Protein AF-A0A7S3B631-F1 (afdb_monomer_lite)

InterPro domains:
  IPR045865 ACT-like domain [SSF55021] (139-202)

Structure (mmCIF, N/CA/C/O backbone):
data_AF-A0A7S3B631-F1
#
_entry.id   AF-A0A7S3B631-F1
#
loop_
_atom_site.group_PDB
_atom_site.id
_atom_site.type_symbol
_atom_site.label_atom_id
_atom_site.label_alt_id
_atom_site.label_comp_id
_atom_site.label_asym_id
_atom_site.label_entity_id
_atom_site.label_seq_id
_atom_site.pdbx_PDB_ins_code
_atom_site.Cartn_x
_atom_site.Cartn_y
_atom_site.Cartn_z
_atom_site.occupancy
_atom_site.B_iso_or_equiv
_atom_site.auth_seq_id
_atom_site.auth_comp_id
_atom_site.auth_asym_id
_atom_site.auth_atom_id
_atom_site.pdbx_PDB_model_num
ATOM 1 N N . TYR A 1 1 ? -7.126 -5.419 3.123 1.00 55.31 1 TYR A N 1
ATOM 2 C CA . TYR A 1 1 ? -6.217 -6.387 3.763 1.00 55.31 1 TYR A CA 1
ATOM 3 C C . TYR A 1 1 ? -6.296 -7.737 3.053 1.00 55.31 1 TYR A C 1
ATOM 5 O O . TYR A 1 1 ? -5.268 -8.219 2.612 1.00 55.31 1 TYR A O 1
ATOM 13 N N . ASP A 1 2 ? -7.498 -8.286 2.832 1.00 62.22 2 ASP A N 1
ATOM 14 C CA . ASP A 1 2 ? -7.675 -9.653 2.295 1.00 62.22 2 ASP A CA 1
ATOM 15 C C . ASP A 1 2 ? -7.842 -9.766 0.767 1.00 62.22 2 ASP A C 1
ATOM 17 O O . ASP A 1 2 ? -8.101 -10.845 0.233 1.00 62.22 2 ASP A O 1
ATOM 21 N N . SER A 1 3 ? -7.748 -8.661 0.027 1.00 68.56 3 SER A N 1
ATOM 22 C CA . SER A 1 3 ? -7.896 -8.656 -1.434 1.00 68.56 3 SER A CA 1
ATOM 23 C C . SER A 1 3 ? -7.140 -7.494 -2.063 1.00 68.56 3 SER A C 1
ATOM 25 O O . SER A 1 3 ? -7.097 -6.398 -1.499 1.00 68.56 3 SER A O 1
ATOM 27 N N . GLU A 1 4 ? -6.588 -7.735 -3.250 1.00 75.38 4 GLU A N 1
ATOM 28 C CA . GLU A 1 4 ? -6.021 -6.707 -4.118 1.00 75.38 4 GLU A CA 1
ATOM 29 C C . GLU A 1 4 ? -7.047 -6.302 -5.177 1.00 75.38 4 GLU A C 1
ATOM 31 O O . GLU A 1 4 ? -7.692 -7.147 -5.802 1.00 75.38 4 GLU A O 1
ATOM 36 N N . PHE A 1 5 ? -7.203 -4.996 -5.382 1.00 77.50 5 PHE A N 1
ATOM 37 C CA . PHE A 1 5 ? -8.124 -4.455 -6.374 1.00 77.50 5 PHE A CA 1
ATOM 38 C C . PHE A 1 5 ? -7.336 -3.899 -7.555 1.00 77.50 5 PHE A C 1
ATOM 40 O O . PHE A 1 5 ? -6.579 -2.943 -7.408 1.00 77.50 5 PHE A O 1
ATOM 47 N N . VAL A 1 6 ? -7.561 -4.463 -8.741 1.00 81.31 6 VAL A N 1
ATOM 48 C CA . VAL A 1 6 ? -7.032 -3.922 -9.99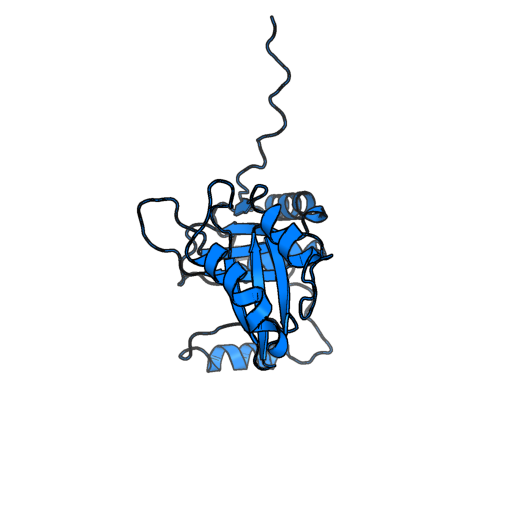7 1.00 81.31 6 VAL A CA 1
ATOM 49 C C . VAL A 1 6 ? -8.113 -3.067 -10.647 1.00 81.31 6 VAL A C 1
ATOM 51 O O . VAL A 1 6 ? -9.162 -3.568 -11.054 1.00 81.31 6 VAL A O 1
ATOM 54 N N . LEU A 1 7 ? -7.866 -1.761 -10.734 1.00 79.50 7 LEU A N 1
ATOM 55 C CA . LEU A 1 7 ? -8.776 -0.822 -11.381 1.00 79.50 7 LEU A CA 1
ATOM 56 C C . LEU A 1 7 ? -8.436 -0.704 -12.868 1.00 79.50 7 LEU A C 1
ATOM 58 O O . LEU A 1 7 ? -7.298 -0.435 -13.240 1.00 79.50 7 LEU A O 1
ATOM 62 N N . VAL A 1 8 ? -9.446 -0.866 -13.723 1.00 82.31 8 VAL A N 1
ATOM 63 C CA . VAL A 1 8 ? -9.325 -0.700 -15.178 1.00 82.31 8 VAL A CA 1
ATOM 64 C C . VAL A 1 8 ? -10.337 0.351 -15.639 1.00 82.31 8 VAL A C 1
ATOM 66 O O . VAL A 1 8 ? -11.486 0.327 -15.181 1.00 82.31 8 VAL A O 1
ATOM 69 N N . PRO A 1 9 ? -9.973 1.267 -16.560 1.00 81.25 9 PRO A N 1
ATOM 70 C CA . PRO A 1 9 ? -10.936 2.183 -17.152 1.00 81.25 9 PRO A CA 1
ATOM 71 C C . PRO A 1 9 ? -12.121 1.421 -17.742 1.00 81.25 9 PRO A C 1
ATOM 73 O O . PRO A 1 9 ? -11.941 0.484 -18.517 1.00 81.25 9 PRO A O 1
ATOM 76 N N . ARG A 1 10 ? -13.349 1.861 -17.441 1.00 81.88 10 ARG A N 1
ATOM 77 C CA . ARG A 1 10 ? -14.576 1.182 -17.896 1.00 81.88 10 ARG A CA 1
ATOM 78 C C . ARG A 1 10 ? -14.606 0.937 -19.410 1.00 81.88 10 ARG A C 1
ATOM 80 O O . ARG A 1 10 ? -15.103 -0.095 -19.845 1.00 81.88 10 ARG A O 1
ATOM 87 N N . ALA A 1 11 ? -14.057 1.862 -20.198 1.00 88.44 11 ALA A N 1
ATOM 88 C CA . ALA A 1 11 ? -13.968 1.742 -21.654 1.00 88.44 11 ALA A CA 1
ATOM 89 C C . ALA A 1 11 ? -13.105 0.555 -22.128 1.00 88.44 11 ALA A C 1
ATOM 91 O O . ALA A 1 11 ? -13.313 0.066 -23.230 1.00 88.44 11 ALA A O 1
ATOM 92 N N . ARG A 1 12 ? -12.173 0.079 -21.293 1.00 85.00 12 ARG A N 1
ATOM 93 C CA . ARG A 1 12 ? -11.245 -1.026 -21.580 1.00 85.00 12 ARG A CA 1
ATOM 94 C C . ARG A 1 12 ? -11.580 -2.310 -20.824 1.00 85.00 12 ARG A C 1
ATOM 96 O O . ARG A 1 12 ? -10.809 -3.262 -20.854 1.00 85.00 12 ARG A O 1
ATOM 103 N N . LEU A 1 13 ? -12.726 -2.352 -20.140 1.00 84.56 13 LEU A N 1
ATOM 104 C CA . LEU A 1 13 ? -13.099 -3.500 -19.317 1.00 84.56 13 LEU A CA 1
ATOM 105 C C . LEU A 1 13 ? -13.199 -4.791 -20.142 1.00 84.56 13 LEU A C 1
ATOM 107 O O . LEU A 1 13 ? -12.744 -5.825 -19.676 1.00 84.56 13 LEU A O 1
ATOM 111 N N . SER A 1 14 ? -13.741 -4.733 -21.365 1.00 83.19 14 SER A N 1
ATOM 112 C CA . SER A 1 14 ? -13.838 -5.917 -22.236 1.00 83.19 14 SER A CA 1
ATOM 113 C C . SER A 1 14 ? -12.458 -6.478 -22.580 1.00 83.19 14 SER A C 1
ATOM 115 O O . SER A 1 14 ? -12.210 -7.651 -22.337 1.00 83.19 14 SER A O 1
ATOM 117 N N . GLU A 1 15 ? -11.539 -5.623 -23.045 1.00 86.25 15 GLU A N 1
ATOM 118 C CA . GLU A 1 15 ? -10.156 -6.013 -23.364 1.00 86.25 15 GLU A CA 1
ATOM 119 C C . GLU A 1 15 ? -9.453 -6.647 -22.156 1.00 86.25 15 GLU A C 1
ATOM 121 O O . GLU A 1 15 ? -8.742 -7.641 -22.289 1.00 86.25 15 GLU A O 1
ATOM 126 N N . ALA A 1 16 ? -9.654 -6.081 -20.962 1.00 82.94 16 ALA A N 1
ATOM 127 C CA . ALA A 1 16 ? -9.075 -6.623 -19.740 1.00 82.94 16 ALA A CA 1
ATOM 128 C C . ALA A 1 16 ? -9.657 -8.001 -19.392 1.00 82.94 16 ALA A C 1
ATOM 130 O O . ALA A 1 16 ? -8.900 -8.913 -19.066 1.00 82.94 16 ALA A O 1
ATOM 131 N N . MET A 1 17 ? -10.979 -8.173 -19.488 1.00 81.31 17 MET A N 1
ATOM 132 C CA . MET A 1 17 ? -11.635 -9.453 -19.208 1.00 81.31 17 MET A CA 1
ATOM 133 C C . MET A 1 17 ? -11.210 -10.552 -20.182 1.00 81.31 17 MET A C 1
ATOM 135 O O . MET A 1 17 ? -11.017 -11.686 -19.744 1.00 81.31 17 MET A O 1
ATOM 139 N N . ASP A 1 18 ? -11.014 -10.226 -21.459 1.00 84.00 18 ASP A N 1
ATOM 140 C CA . ASP A 1 18 ? -10.508 -11.172 -22.459 1.00 84.00 18 ASP A CA 1
ATOM 141 C C . ASP A 1 18 ? -9.081 -11.626 -22.094 1.00 84.00 18 ASP A C 1
ATOM 143 O O . ASP A 1 18 ? -8.819 -12.822 -21.960 1.00 84.00 18 ASP A O 1
ATOM 147 N N . CYS A 1 19 ? -8.188 -10.679 -21.775 1.00 79.62 19 CYS A N 1
ATOM 148 C CA . CYS A 1 19 ? -6.824 -10.970 -21.314 1.00 79.62 19 CYS A CA 1
ATOM 149 C C . CYS A 1 19 ? -6.775 -11.839 -20.048 1.00 79.62 19 CYS A C 1
ATOM 151 O O . CYS A 1 19 ? -5.908 -12.708 -19.925 1.00 79.62 19 CYS A O 1
ATOM 153 N N . PHE A 1 20 ? -7.668 -11.593 -19.084 1.00 77.69 20 PHE A N 1
ATOM 154 C CA . PHE A 1 20 ? -7.757 -12.412 -17.876 1.00 77.69 20 PHE A CA 1
ATOM 155 C C . PHE A 1 20 ? -8.294 -13.808 -18.192 1.00 77.69 20 PHE A C 1
ATOM 157 O O . PHE A 1 20 ? -7.739 -14.789 -17.707 1.00 77.69 20 PHE A O 1
ATOM 164 N N . SER A 1 21 ? -9.321 -13.917 -19.035 1.00 69.94 21 SER A N 1
ATOM 165 C CA . SER A 1 21 ? -9.951 -15.194 -19.391 1.00 69.94 21 SER A CA 1
ATOM 166 C C . SER A 1 21 ? -8.982 -16.143 -20.100 1.00 69.94 21 SER A C 1
ATOM 168 O O . SER A 1 21 ? -8.961 -17.335 -19.795 1.00 69.94 21 SER A O 1
ATOM 170 N N . ASP A 1 22 ? -8.108 -15.610 -20.956 1.00 63.38 22 ASP A N 1
ATOM 171 C CA . ASP A 1 22 ? -7.069 -16.387 -21.644 1.00 63.38 22 ASP A CA 1
ATOM 172 C C . ASP A 1 22 ? -5.954 -16.885 -20.704 1.00 63.38 22 ASP A C 1
ATOM 174 O O . ASP A 1 22 ? -5.233 -17.832 -21.026 1.00 63.38 22 ASP A O 1
ATOM 178 N N . ARG A 1 23 ? -5.799 -16.259 -19.529 1.00 61.91 23 ARG A N 1
ATOM 179 C CA . ARG A 1 23 ? -4.715 -16.519 -18.564 1.00 61.91 23 ARG A CA 1
ATOM 180 C C . ARG A 1 23 ? -5.183 -17.163 -17.253 1.00 61.91 23 ARG A C 1
ATOM 182 O O . ARG A 1 23 ? -4.344 -17.484 -16.415 1.00 61.91 23 ARG A O 1
ATOM 189 N N . LEU A 1 24 ? -6.490 -17.377 -17.082 1.00 53.41 24 LEU A N 1
ATOM 190 C CA . LEU A 1 24 ? -7.125 -17.902 -15.867 1.00 53.41 24 LEU A CA 1
ATOM 191 C C . LEU A 1 24 ? -7.488 -19.410 -15.855 1.00 53.41 24 LEU A C 1
ATOM 193 O O . LEU A 1 24 ? -8.365 -19.790 -15.075 1.00 53.41 24 LEU A O 1
ATOM 197 N N . PRO A 1 25 ? -6.840 -20.349 -16.576 1.00 49.53 25 PRO A N 1
ATOM 198 C CA . PRO A 1 25 ? -6.749 -21.698 -16.035 1.00 49.53 25 PRO A CA 1
ATOM 199 C C . PRO A 1 25 ? -5.722 -21.677 -14.889 1.00 49.53 25 PRO A C 1
ATOM 201 O O . PRO A 1 25 ? -4.514 -21.685 -15.122 1.00 49.53 25 PRO A O 1
ATOM 204 N N . LEU A 1 26 ? -6.226 -21.670 -13.649 1.00 46.19 26 LEU A N 1
ATOM 205 C CA . LEU A 1 26 ? -5.496 -21.668 -12.363 1.00 46.19 26 LEU A CA 1
ATOM 206 C C . LEU A 1 26 ? -4.393 -22.744 -12.207 1.00 46.19 26 LEU A C 1
ATOM 208 O O . LEU A 1 26 ? -3.617 -22.676 -11.260 1.00 46.19 26 LEU A O 1
ATOM 212 N N . ASP A 1 27 ? -4.276 -23.697 -13.135 1.00 41.75 27 ASP A N 1
ATOM 213 C CA . ASP A 1 27 ? -3.310 -24.804 -13.078 1.00 41.75 27 ASP A CA 1
ATOM 214 C C . ASP A 1 27 ? -2.021 -24.566 -13.877 1.00 41.75 27 ASP A C 1
ATOM 216 O O . ASP A 1 27 ? -1.109 -25.398 -13.864 1.00 41.75 27 ASP A O 1
ATOM 220 N N . ARG A 1 28 ? -1.913 -23.443 -14.594 1.00 41.59 28 ARG A N 1
ATOM 221 C CA . ARG A 1 28 ? -0.682 -23.051 -15.288 1.00 41.59 28 ARG A CA 1
ATOM 222 C C . ARG A 1 28 ? -0.510 -21.546 -15.217 1.00 41.59 28 ARG A C 1
ATOM 224 O O . ARG A 1 28 ? -0.767 -20.845 -16.192 1.00 41.59 28 ARG A O 1
ATOM 231 N N . LEU A 1 29 ? 0.005 -21.065 -14.084 1.00 41.22 29 LEU A N 1
ATOM 232 C CA . LEU A 1 29 ? 0.773 -19.823 -14.109 1.00 41.22 29 LEU A CA 1
ATOM 233 C C . LEU A 1 29 ? 1.797 -19.979 -15.246 1.00 41.22 29 LEU A C 1
ATOM 235 O O . LEU A 1 29 ? 2.566 -20.950 -15.220 1.00 41.22 29 LEU A O 1
ATOM 239 N N . PRO A 1 30 ? 1.784 -19.122 -16.285 1.00 41.25 30 PRO A N 1
ATOM 240 C CA . PRO A 1 30 ? 2.862 -19.143 -17.252 1.00 41.25 30 PRO A CA 1
ATOM 241 C C . PRO A 1 30 ? 4.160 -19.006 -16.462 1.00 41.25 30 PRO A C 1
ATOM 243 O O . PRO A 1 30 ? 4.216 -18.275 -15.469 1.00 41.25 30 PRO A O 1
ATOM 246 N N . SER A 1 31 ? 5.200 -19.735 -16.879 1.00 40.06 31 SER A N 1
ATOM 247 C CA . SER A 1 31 ? 6.551 -19.420 -16.421 1.00 40.06 31 SER A CA 1
ATOM 248 C C . SER A 1 31 ? 6.704 -17.903 -16.496 1.00 40.06 31 SER A C 1
ATOM 250 O O . SER A 1 31 ? 6.221 -17.337 -17.488 1.00 40.06 31 SER A O 1
ATOM 252 N N . PRO A 1 32 ? 7.287 -17.253 -15.468 1.00 37.09 32 PRO A N 1
ATOM 253 C CA . PRO A 1 32 ? 7.437 -15.805 -15.469 1.00 37.09 32 PRO A CA 1
ATOM 254 C C . PRO A 1 32 ? 7.929 -15.407 -16.858 1.00 37.09 32 PRO A C 1
ATOM 256 O O . PRO A 1 32 ? 8.797 -16.130 -17.378 1.00 37.09 32 PRO A O 1
ATOM 259 N N . PRO A 1 33 ? 7.357 -14.370 -17.507 1.00 34.91 33 PRO A N 1
ATOM 260 C CA . PRO A 1 33 ? 7.966 -13.864 -18.722 1.00 34.91 33 PRO A CA 1
ATOM 261 C C . PRO A 1 33 ? 9.431 -13.691 -18.358 1.00 34.91 33 PRO A C 1
ATOM 263 O O . PRO A 1 33 ? 9.754 -12.989 -17.396 1.00 34.91 33 PRO A O 1
ATOM 266 N N . ARG A 1 34 ? 10.302 -14.484 -18.999 1.00 32.94 34 ARG A N 1
ATOM 267 C CA . ARG A 1 34 ? 11.736 -14.341 -18.792 1.00 32.94 34 ARG A CA 1
ATOM 268 C C . ARG A 1 34 ? 11.958 -12.860 -19.005 1.00 32.94 34 ARG A C 1
ATOM 270 O O . ARG A 1 34 ? 11.561 -12.381 -20.066 1.00 32.94 34 ARG A O 1
ATOM 277 N N . VAL A 1 35 ? 12.510 -12.162 -18.007 1.00 35.84 35 VAL A N 1
ATOM 278 C CA . VAL A 1 35 ? 13.091 -10.835 -18.223 1.00 35.84 35 VAL A CA 1
ATOM 279 C C . VAL A 1 35 ? 13.874 -11.003 -19.506 1.00 35.84 35 VAL A C 1
ATOM 281 O O . VAL A 1 35 ? 14.761 -11.862 -19.547 1.00 35.84 35 VAL A O 1
ATOM 284 N N . ALA A 1 36 ? 13.378 -10.391 -20.581 1.00 30.39 36 ALA A N 1
ATOM 285 C CA . ALA A 1 36 ? 13.756 -10.804 -21.913 1.00 30.39 36 ALA A CA 1
ATOM 286 C C . ALA A 1 36 ? 15.268 -10.631 -21.993 1.00 30.39 36 ALA A C 1
ATOM 288 O O . ALA A 1 36 ? 15.785 -9.518 -21.987 1.00 30.39 36 ALA A O 1
ATOM 289 N N . SER A 1 37 ? 15.989 -11.754 -22.010 1.00 33.53 37 SER A N 1
ATOM 290 C CA . SER A 1 37 ? 17.316 -11.793 -22.594 1.00 33.53 37 SER A CA 1
ATOM 291 C C . SER A 1 37 ? 17.080 -11.280 -23.996 1.00 33.53 37 SER A C 1
ATOM 293 O O . SER A 1 37 ? 16.423 -11.981 -24.761 1.00 33.53 37 SER A O 1
ATOM 295 N N . ALA A 1 38 ? 17.532 -10.058 -24.262 1.00 37.50 38 ALA A N 1
ATOM 296 C CA . ALA A 1 38 ? 17.399 -9.361 -25.526 1.00 37.50 38 ALA A CA 1
ATOM 297 C C . ALA A 1 38 ? 17.628 -10.327 -26.698 1.00 37.50 38 ALA A C 1
ATOM 299 O O . ALA A 1 38 ? 18.762 -10.667 -27.029 1.00 37.50 38 ALA A O 1
ATOM 300 N N . VAL A 1 39 ? 16.536 -10.822 -27.274 1.00 34.66 39 VAL A N 1
ATOM 301 C CA . VAL A 1 39 ? 16.522 -11.583 -28.516 1.00 34.66 39 VAL A CA 1
ATOM 302 C C . VAL A 1 39 ? 15.297 -11.092 -29.271 1.00 34.66 39 VAL A C 1
ATOM 304 O O . VAL A 1 39 ? 14.164 -11.404 -28.924 1.00 34.66 39 VAL A O 1
ATOM 307 N N . ASP A 1 40 ? 15.606 -10.263 -30.262 1.00 33.81 40 ASP A N 1
ATOM 308 C CA . ASP A 1 40 ? 14.785 -9.777 -31.364 1.00 33.81 40 ASP A CA 1
ATOM 309 C C . ASP A 1 40 ? 13.470 -9.059 -31.018 1.00 33.81 40 ASP A C 1
ATOM 311 O O . ASP A 1 40 ? 12.371 -9.581 -31.170 1.00 33.81 40 ASP A O 1
ATOM 315 N N . GLY A 1 41 ? 13.607 -7.766 -30.707 1.00 36.66 41 GLY A N 1
ATOM 316 C CA . GLY A 1 41 ? 12.662 -6.748 -31.185 1.00 36.66 41 GLY A CA 1
ATOM 317 C C . GLY A 1 41 ? 11.580 -6.261 -30.222 1.00 36.66 41 GLY A C 1
ATOM 318 O O . GLY A 1 41 ? 10.933 -5.268 -30.542 1.00 36.66 41 GLY A O 1
ATOM 319 N N . GLU A 1 42 ? 11.412 -6.873 -29.052 1.00 36.84 42 GLU A N 1
ATOM 320 C CA . GLU A 1 42 ? 10.659 -6.266 -27.947 1.00 36.84 42 GLU A CA 1
ATOM 321 C C . GLU A 1 42 ? 11.657 -5.635 -26.976 1.00 36.84 42 GLU A C 1
ATOM 323 O O . GLU A 1 42 ? 12.344 -6.327 -26.221 1.00 36.84 42 GLU A O 1
ATOM 328 N N . GLU A 1 43 ? 11.786 -4.308 -27.038 1.00 38.44 43 GLU A N 1
ATOM 329 C CA . GLU A 1 43 ? 12.472 -3.547 -25.999 1.00 38.44 43 GLU A CA 1
ATOM 330 C C . GLU A 1 43 ? 11.822 -3.909 -24.662 1.00 38.44 43 GLU A C 1
ATOM 332 O O . GLU A 1 43 ? 10.619 -3.722 -24.471 1.00 38.44 43 GLU A O 1
ATOM 337 N N . ALA A 1 44 ? 12.609 -4.456 -23.731 1.00 42.06 44 ALA A N 1
ATOM 338 C CA . ALA A 1 44 ? 12.198 -4.473 -22.340 1.00 42.06 44 ALA A CA 1
ATOM 339 C C . ALA A 1 44 ? 11.800 -3.033 -22.000 1.00 42.06 44 ALA A C 1
ATOM 341 O O . ALA A 1 44 ? 12.616 -2.130 -22.184 1.00 42.06 44 ALA A O 1
ATOM 342 N N . CYS A 1 45 ? 10.554 -2.805 -21.571 1.00 45.09 45 CYS A N 1
ATOM 343 C CA . CYS A 1 45 ? 10.129 -1.503 -21.067 1.00 45.09 45 CYS A CA 1
ATOM 344 C C . CYS A 1 45 ? 10.900 -1.216 -19.774 1.00 45.09 45 CYS A C 1
ATOM 346 O O . CYS A 1 45 ? 10.387 -1.377 -18.668 1.00 45.09 45 CYS A O 1
ATOM 348 N N . THR A 1 46 ? 12.162 -0.819 -19.907 1.00 52.00 46 THR A N 1
ATOM 349 C CA . THR A 1 46 ? 12.888 -0.097 -18.881 1.00 52.00 46 THR A CA 1
ATOM 350 C C . THR A 1 46 ? 12.270 1.284 -18.873 1.00 52.00 46 THR A C 1
ATOM 352 O O . THR A 1 46 ? 12.657 2.169 -19.636 1.00 52.00 46 THR A O 1
ATOM 355 N N . HIS A 1 47 ? 11.229 1.425 -18.062 1.00 61.72 47 HIS A N 1
ATOM 356 C CA . HIS A 1 47 ? 10.651 2.710 -17.718 1.00 61.72 47 HIS A CA 1
ATOM 357 C C . HIS A 1 47 ? 11.794 3.554 -17.158 1.00 61.72 47 HIS A C 1
ATOM 359 O O . HIS A 1 47 ? 12.313 3.261 -16.085 1.00 61.72 47 HIS A O 1
ATOM 365 N N . GLY A 1 48 ? 12.262 4.543 -17.923 1.00 64.19 48 GLY A N 1
ATOM 366 C CA . GLY A 1 48 ? 13.460 5.337 -17.612 1.00 64.19 48 GLY A CA 1
ATOM 367 C C . GLY A 1 48 ? 13.298 6.279 -16.415 1.00 64.19 48 GLY A C 1
ATOM 368 O O . GLY A 1 48 ? 14.090 7.206 -16.252 1.00 64.19 48 GLY A O 1
ATOM 369 N N . TYR A 1 49 ? 12.258 6.077 -15.610 1.00 72.69 49 TYR A N 1
ATOM 370 C CA . TYR A 1 49 ? 11.945 6.891 -14.452 1.00 72.69 49 TYR A CA 1
ATOM 371 C C . TYR A 1 49 ? 12.793 6.445 -13.262 1.00 72.69 49 TYR A C 1
ATOM 373 O O . TYR A 1 49 ? 12.949 5.240 -13.032 1.00 72.69 49 TYR A O 1
ATOM 381 N N . PRO A 1 50 ? 13.333 7.395 -12.485 1.00 80.12 50 PRO A N 1
ATOM 382 C CA . PRO A 1 50 ? 14.020 7.058 -11.254 1.00 80.12 50 PRO A CA 1
ATOM 383 C C . PRO A 1 50 ? 13.041 6.416 -10.264 1.00 80.12 50 PRO A C 1
ATOM 385 O O . PRO A 1 50 ? 11.951 6.933 -9.997 1.00 80.12 50 PRO A O 1
ATOM 388 N N . LEU A 1 51 ? 13.452 5.278 -9.709 1.00 86.44 51 LEU A N 1
ATOM 389 C CA . LEU A 1 51 ? 12.843 4.688 -8.528 1.00 86.44 51 LEU A CA 1
ATOM 390 C C . LEU A 1 51 ? 13.385 5.396 -7.296 1.00 86.44 51 LEU A C 1
ATOM 392 O O . LEU A 1 51 ? 14.595 5.476 -7.108 1.00 86.44 51 LEU A O 1
ATOM 396 N N . HIS A 1 52 ? 12.500 5.848 -6.418 1.00 87.12 52 HIS A N 1
ATOM 397 C CA . HIS A 1 52 ? 12.883 6.437 -5.144 1.00 87.12 52 HIS A CA 1
ATOM 398 C C . HIS A 1 52 ? 12.498 5.505 -4.005 1.00 87.12 52 HIS A C 1
ATOM 400 O O . HIS A 1 52 ? 11.332 5.134 -3.858 1.00 87.12 52 HIS A O 1
ATOM 406 N N . VAL A 1 53 ? 13.474 5.161 -3.169 1.00 89.25 53 VAL A N 1
ATOM 407 C CA . VAL A 1 53 ? 13.237 4.402 -1.940 1.00 89.25 53 VAL A CA 1
ATOM 408 C C . VAL A 1 53 ? 12.979 5.386 -0.803 1.00 89.25 53 VAL A C 1
ATOM 410 O O . VAL A 1 53 ? 13.839 6.193 -0.453 1.00 89.25 53 VAL A O 1
ATOM 413 N N . LEU A 1 54 ? 11.787 5.338 -0.213 1.00 87.06 54 LEU A N 1
ATOM 414 C CA . LEU A 1 54 ? 11.381 6.244 0.861 1.00 87.06 54 LEU A CA 1
ATOM 415 C C . LEU A 1 54 ? 11.698 5.644 2.240 1.00 87.06 54 LEU A C 1
ATOM 417 O O . LEU A 1 54 ? 10.806 5.495 3.068 1.00 87.06 54 LEU A O 1
ATOM 421 N N . GLU A 1 55 ? 12.969 5.318 2.512 1.00 85.81 55 GLU A N 1
ATOM 422 C CA . GLU A 1 55 ? 13.385 4.647 3.766 1.00 85.81 55 GLU A CA 1
ATOM 423 C C . GLU A 1 55 ? 13.001 5.418 5.040 1.00 85.81 55 GLU A C 1
ATOM 425 O O . GLU A 1 55 ? 12.714 4.822 6.075 1.00 85.81 55 GLU A O 1
ATOM 430 N N . ALA A 1 56 ? 12.937 6.750 4.959 1.00 82.75 56 ALA A N 1
ATOM 431 C CA . ALA A 1 56 ? 12.503 7.611 6.059 1.00 82.75 56 ALA A CA 1
ATOM 432 C C . ALA A 1 56 ? 10.980 7.579 6.322 1.00 82.75 56 ALA A C 1
ATOM 434 O O . ALA A 1 56 ? 10.510 8.258 7.231 1.00 82.75 56 ALA A O 1
ATOM 435 N N . HIS A 1 57 ? 10.211 6.816 5.539 1.00 84.06 57 HIS A N 1
ATOM 436 C CA . HIS A 1 57 ? 8.746 6.770 5.585 1.00 84.06 57 HIS A CA 1
ATOM 437 C C . HIS A 1 57 ? 8.223 5.336 5.788 1.00 84.06 57 HIS A C 1
ATOM 439 O O . HIS A 1 57 ? 7.483 4.820 4.944 1.00 84.06 57 HIS A O 1
ATOM 445 N N . PRO A 1 58 ? 8.585 4.661 6.897 1.00 89.00 58 PRO A N 1
ATOM 446 C CA . PRO A 1 58 ? 7.987 3.376 7.237 1.00 89.00 58 PRO A CA 1
ATOM 447 C C . PRO A 1 58 ? 6.468 3.502 7.332 1.00 89.00 58 PRO A C 1
ATOM 449 O O . PRO A 1 58 ? 5.943 4.461 7.895 1.00 89.00 58 PRO A O 1
ATOM 452 N N . THR A 1 59 ? 5.769 2.518 6.779 1.00 90.12 59 THR A N 1
ATOM 453 C CA . THR A 1 59 ? 4.311 2.474 6.667 1.00 90.12 59 THR A CA 1
ATOM 454 C C . THR A 1 59 ? 3.789 1.191 7.306 1.00 90.12 59 THR A C 1
ATOM 456 O O . THR A 1 59 ? 4.265 0.102 6.990 1.00 90.12 59 THR A O 1
ATOM 459 N N . THR A 1 60 ? 2.803 1.291 8.194 1.00 91.06 60 THR A N 1
ATOM 460 C CA . THR A 1 60 ? 2.054 0.137 8.705 1.00 91.06 60 THR A CA 1
ATOM 461 C C . THR A 1 60 ? 0.814 -0.117 7.868 1.00 91.06 60 THR A C 1
ATOM 463 O O . THR A 1 60 ? 0.190 0.805 7.337 1.00 91.06 60 THR A O 1
ATOM 466 N N . ILE A 1 61 ? 0.448 -1.394 7.775 1.00 91.44 61 ILE A N 1
ATOM 467 C CA . ILE A 1 61 ? -0.791 -1.847 7.155 1.00 91.44 61 ILE A CA 1
ATOM 468 C C . ILE A 1 61 ? -1.665 -2.396 8.274 1.00 91.44 61 ILE A C 1
ATOM 470 O O . ILE A 1 61 ? -1.356 -3.422 8.875 1.00 91.44 61 ILE A O 1
ATOM 474 N N . LEU A 1 62 ? -2.759 -1.700 8.551 1.00 92.81 62 LEU A N 1
ATOM 475 C CA . LEU A 1 62 ? -3.704 -2.076 9.588 1.00 92.81 62 LEU A CA 1
ATOM 476 C C . LEU A 1 62 ? -5.070 -2.347 8.978 1.00 92.81 62 LEU A C 1
ATOM 478 O O . LEU A 1 62 ? -5.439 -1.830 7.921 1.00 92.81 62 LEU A O 1
ATOM 482 N N . ARG A 1 63 ? -5.845 -3.150 9.689 1.00 93.81 63 ARG A N 1
ATOM 483 C CA . ARG A 1 63 ? -7.253 -3.383 9.399 1.00 93.81 63 ARG A CA 1
ATOM 484 C C . ARG A 1 63 ? -8.062 -3.071 10.643 1.00 93.81 63 ARG A C 1
ATOM 486 O O . ARG A 1 63 ? -7.690 -3.513 11.725 1.00 93.81 63 ARG A O 1
ATOM 493 N N . LEU A 1 64 ? -9.135 -2.308 10.463 1.00 94.81 64 LEU A N 1
ATOM 494 C CA . LEU A 1 64 ? -10.051 -1.884 11.508 1.00 94.81 64 LEU A CA 1
ATOM 495 C C . LEU A 1 64 ? -11.454 -2.434 11.241 1.00 94.81 64 LEU A C 1
ATOM 497 O O . LEU A 1 64 ? -12.086 -2.126 10.229 1.00 94.81 64 LEU A O 1
ATOM 501 N N . GLU A 1 65 ? -11.952 -3.219 12.185 1.00 94.19 65 GLU A N 1
ATOM 502 C CA . GLU A 1 65 ? -13.332 -3.689 12.204 1.00 94.19 65 GLU A CA 1
ATOM 503 C C . GLU A 1 65 ? -14.310 -2.527 12.440 1.00 94.19 65 GLU A C 1
ATOM 505 O O . GLU A 1 65 ? -14.169 -1.739 13.381 1.00 94.19 65 GLU A O 1
ATOM 510 N N . ARG A 1 66 ? -15.377 -2.460 11.637 1.00 92.75 66 ARG A N 1
ATOM 511 C CA . ARG A 1 66 ? -16.357 -1.360 11.671 1.00 92.75 66 ARG A CA 1
ATOM 512 C C . ARG A 1 66 ? -16.990 -1.105 13.035 1.00 92.75 66 ARG A C 1
ATOM 514 O O . ARG A 1 66 ? -17.266 0.038 13.382 1.00 92.75 66 ARG A O 1
ATOM 521 N N . GLN A 1 67 ? -17.222 -2.150 13.825 1.00 94.06 67 GLN A N 1
ATOM 522 C CA . GLN A 1 67 ? -17.842 -2.017 15.147 1.00 94.06 67 GLN A CA 1
ATOM 523 C C . GLN A 1 67 ? -16.977 -1.240 16.155 1.00 94.06 67 GLN A C 1
ATOM 525 O O . GLN A 1 67 ? -17.512 -0.690 17.116 1.00 94.06 67 GLN A O 1
ATOM 530 N N . PHE A 1 68 ? -15.668 -1.145 15.907 1.00 94.81 68 PHE A N 1
ATOM 531 C CA . PHE A 1 68 ? -14.718 -0.402 16.734 1.00 94.81 68 PHE A CA 1
ATOM 532 C C . PHE A 1 68 ? -14.321 0.950 16.121 1.00 94.81 68 PHE A C 1
ATOM 534 O O . PHE A 1 68 ? -13.563 1.697 16.732 1.00 94.81 68 PHE A O 1
ATOM 541 N N . GLU A 1 69 ? -14.868 1.325 14.958 1.00 92.69 69 GLU A N 1
ATOM 542 C CA . GLU A 1 69 ? -14.516 2.557 14.232 1.00 92.69 69 GLU A CA 1
ATOM 543 C C . GLU A 1 69 ? -14.555 3.806 15.120 1.00 92.69 69 GLU A C 1
ATOM 545 O O . GLU A 1 69 ? -13.614 4.600 15.138 1.00 92.69 69 GLU A O 1
ATOM 550 N N . ALA A 1 70 ? -15.616 3.951 15.917 1.00 93.69 70 ALA A N 1
ATOM 551 C CA . ALA A 1 70 ? -15.804 5.098 16.800 1.00 93.69 70 ALA A CA 1
ATOM 552 C C . ALA A 1 70 ? -14.656 5.286 17.809 1.00 93.69 70 ALA A C 1
ATOM 554 O O . ALA A 1 70 ? -14.430 6.403 18.269 1.00 93.69 70 ALA A O 1
ATOM 555 N N . TRP A 1 71 ? -13.930 4.218 18.153 1.00 94.88 71 TRP A N 1
ATOM 556 C CA . TRP A 1 71 ? -12.821 4.261 19.110 1.00 94.88 71 TRP A CA 1
ATOM 557 C C . TRP A 1 71 ? -11.535 4.800 18.471 1.00 94.88 71 TRP A C 1
ATOM 559 O O . TRP A 1 71 ? -10.704 5.385 19.161 1.00 94.88 71 TRP A O 1
ATOM 569 N N . HIS A 1 72 ? -11.395 4.654 17.150 1.00 94.44 72 HIS A N 1
ATOM 570 C CA . HIS A 1 72 ? -10.216 5.078 16.387 1.00 94.44 72 HIS A CA 1
ATOM 571 C C . HIS A 1 72 ? -10.440 6.354 15.577 1.00 94.44 72 HIS A C 1
ATOM 573 O O . HIS A 1 72 ? -9.476 6.976 15.134 1.00 94.44 72 HIS A O 1
ATOM 579 N N . LEU A 1 73 ? -11.697 6.765 15.399 1.00 92.25 73 LEU A N 1
ATOM 580 C CA . LEU A 1 73 ? -12.076 7.881 14.540 1.00 92.25 73 LEU A CA 1
ATOM 581 C C . LEU A 1 73 ? -11.335 9.177 14.886 1.00 92.25 73 LEU A C 1
ATOM 583 O O . LEU A 1 73 ? -10.823 9.840 13.991 1.00 92.25 73 LEU A O 1
ATOM 587 N N . SER A 1 74 ? -11.236 9.540 16.167 1.00 92.62 74 SER A N 1
ATOM 588 C CA . SER A 1 74 ? -10.538 10.766 16.580 1.00 92.62 74 SER A CA 1
ATOM 589 C C . SER A 1 74 ? -9.053 10.741 16.209 1.00 92.62 74 SER A C 1
ATOM 591 O O . SER A 1 74 ? -8.523 11.749 15.745 1.00 92.62 74 SER A O 1
ATOM 593 N N . ALA A 1 75 ? -8.399 9.588 16.358 1.00 91.69 75 ALA A N 1
ATOM 594 C CA . ALA A 1 75 ? -6.995 9.415 16.018 1.00 91.69 75 ALA A CA 1
ATOM 595 C C . ALA A 1 75 ? -6.763 9.495 14.502 1.00 91.69 75 ALA A C 1
ATOM 597 O O . ALA A 1 75 ? -5.864 10.205 14.055 1.00 91.69 75 ALA A O 1
ATOM 598 N N . LEU A 1 76 ? -7.627 8.853 13.711 1.00 91.94 76 LEU A N 1
ATOM 599 C CA . LEU A 1 76 ? -7.580 8.930 12.250 1.00 91.94 76 LEU A CA 1
ATOM 600 C C . LEU A 1 76 ? -7.841 10.356 11.746 1.00 91.94 76 LEU A C 1
ATOM 602 O O . LEU A 1 76 ? -7.108 10.846 10.892 1.00 91.94 76 LEU A O 1
ATOM 606 N N . LEU A 1 77 ? -8.836 11.056 12.303 1.00 91.31 77 LEU A N 1
ATOM 607 C CA . LEU A 1 77 ? -9.113 12.454 11.957 1.00 91.31 77 LEU A CA 1
ATOM 608 C C . LEU A 1 77 ? -7.944 13.379 12.316 1.00 91.31 77 LEU A C 1
ATOM 610 O O . LEU A 1 77 ? -7.656 14.300 11.554 1.00 91.31 77 LEU A O 1
ATOM 614 N N . ARG A 1 78 ? -7.253 13.130 13.438 1.00 90.38 78 ARG A N 1
ATOM 615 C CA . ARG A 1 78 ? -6.029 13.860 13.798 1.00 90.38 78 ARG A CA 1
ATOM 616 C C . ARG A 1 78 ? -4.950 13.664 12.738 1.00 90.38 78 ARG A C 1
ATOM 618 O O . ARG A 1 78 ? -4.454 14.657 12.222 1.00 90.38 78 ARG A O 1
ATOM 625 N N . LEU A 1 79 ? -4.642 12.426 12.353 1.00 88.06 79 LEU A N 1
ATOM 626 C CA . LEU A 1 79 ? -3.600 12.172 11.352 1.00 88.06 79 LEU A CA 1
ATOM 627 C C . LEU A 1 79 ? -3.954 12.731 9.962 1.00 88.06 79 LEU A C 1
ATOM 629 O O . LEU A 1 79 ? -3.065 13.175 9.242 1.00 88.06 79 LEU A O 1
ATOM 633 N N . LEU A 1 80 ? -5.238 12.735 9.586 1.00 87.75 80 LEU A N 1
ATOM 634 C CA . LEU A 1 80 ? -5.698 13.243 8.288 1.00 87.75 80 LEU A CA 1
ATOM 635 C C . LEU A 1 80 ? -5.748 14.773 8.200 1.00 87.75 80 LEU A C 1
ATOM 637 O O . LEU A 1 80 ? -5.431 15.336 7.155 1.00 87.75 80 LEU A O 1
ATOM 641 N N . PHE A 1 81 ? -6.228 15.442 9.252 1.00 88.81 81 PHE A N 1
ATOM 642 C CA . PHE A 1 81 ? -6.632 16.853 9.175 1.00 88.81 81 PHE A CA 1
ATOM 643 C C . PHE A 1 81 ? -5.882 17.771 10.141 1.00 88.81 81 PHE A C 1
ATOM 645 O O . PHE A 1 81 ? -5.925 18.989 9.971 1.00 88.81 81 PHE A O 1
ATOM 652 N N . PHE A 1 82 ? -5.201 17.211 11.140 1.00 89.06 82 PHE A N 1
ATOM 653 C CA . PHE A 1 82 ? -4.496 17.960 12.180 1.00 89.06 82 PHE A CA 1
ATOM 654 C C . PHE A 1 82 ? -3.118 17.341 12.488 1.00 89.06 82 PHE A C 1
ATOM 656 O O . PHE A 1 82 ? -2.866 16.988 13.643 1.00 89.06 82 PHE A O 1
ATOM 663 N N . PRO A 1 83 ? -2.231 17.176 11.483 1.00 85.38 83 PRO A N 1
ATOM 664 C CA . PRO A 1 83 ? -0.898 16.631 11.717 1.00 85.38 83 PRO A CA 1
ATOM 665 C C . PRO A 1 83 ? -0.100 17.551 12.650 1.00 85.38 83 PRO A C 1
ATOM 667 O O . PRO A 1 83 ? -0.141 18.779 12.528 1.00 85.38 83 PRO A O 1
ATOM 670 N N . GLU A 1 84 ? 0.625 16.956 13.591 1.00 87.56 84 GLU A N 1
ATOM 671 C CA . GLU A 1 84 ? 1.456 17.668 14.559 1.00 87.56 84 GLU A CA 1
ATOM 672 C C . GLU A 1 84 ? 2.928 17.709 14.114 1.00 87.56 84 GLU A C 1
ATOM 674 O O . GLU A 1 84 ? 3.370 16.880 13.315 1.00 87.56 84 GLU A O 1
ATOM 679 N N . PRO A 1 85 ? 3.736 18.641 14.653 1.00 82.31 85 PRO A N 1
ATOM 680 C CA . PRO A 1 85 ? 5.180 18.623 14.451 1.00 82.31 85 PRO A CA 1
ATOM 681 C C . PRO A 1 85 ? 5.791 17.289 14.912 1.00 82.31 85 PRO A C 1
ATOM 683 O O . PRO A 1 85 ? 5.803 16.985 16.104 1.00 82.31 85 PRO A O 1
ATOM 686 N N . GLY A 1 86 ? 6.315 16.510 13.964 1.00 78.44 86 GLY A N 1
ATOM 687 C CA . GLY A 1 86 ? 6.874 15.174 14.200 1.00 78.44 86 GLY A CA 1
ATOM 688 C C . GLY A 1 86 ? 6.095 14.042 13.528 1.00 78.44 86 GLY A C 1
ATOM 689 O O . GLY A 1 86 ? 6.639 12.946 13.401 1.00 78.44 86 GLY A O 1
ATOM 690 N N . ASP A 1 87 ? 4.879 14.306 13.044 1.00 82.44 87 ASP A N 1
ATOM 691 C CA . ASP A 1 87 ? 4.199 13.396 12.126 1.00 82.44 87 ASP A CA 1
ATOM 692 C C . ASP A 1 87 ? 4.901 13.436 10.746 1.00 82.44 87 ASP A C 1
ATOM 694 O O . ASP A 1 87 ? 5.334 14.509 10.307 1.00 82.44 87 ASP A O 1
ATOM 698 N N . PRO A 1 88 ? 5.061 12.295 10.048 1.00 73.56 88 PRO A N 1
ATOM 699 C CA . PRO A 1 88 ? 5.632 12.265 8.711 1.00 73.56 88 PRO A CA 1
ATOM 700 C C . PRO A 1 88 ? 4.704 13.005 7.750 1.00 73.56 88 PRO A C 1
ATOM 702 O O . PRO A 1 88 ? 3.487 13.034 7.944 1.00 73.56 88 PRO A O 1
ATOM 705 N N . GLU A 1 89 ? 5.264 13.533 6.659 1.00 70.44 89 GLU A N 1
ATOM 706 C CA . GLU A 1 89 ? 4.492 14.232 5.617 1.00 70.44 89 GLU A CA 1
ATOM 707 C C . GLU A 1 89 ? 3.332 13.377 5.059 1.00 70.44 89 GLU A C 1
ATOM 709 O O . GLU A 1 89 ? 2.362 13.913 4.531 1.00 70.44 89 GLU A O 1
ATOM 714 N N . GLN A 1 90 ? 3.400 12.050 5.231 1.00 67.81 90 GLN A N 1
ATOM 715 C CA . GLN A 1 90 ? 2.373 11.073 4.866 1.00 67.81 90 GLN A CA 1
ATOM 716 C C . GLN A 1 90 ? 1.880 10.272 6.087 1.00 67.81 90 GLN A C 1
ATOM 718 O O . GLN A 1 90 ? 1.974 9.046 6.131 1.00 67.81 90 GLN A O 1
ATOM 723 N N . ALA A 1 91 ? 1.362 10.960 7.107 1.00 72.56 91 ALA A N 1
ATOM 724 C CA . ALA A 1 91 ? 0.829 10.324 8.316 1.00 72.56 91 ALA A CA 1
ATOM 725 C C . ALA A 1 91 ? -0.271 9.284 8.018 1.00 72.56 91 ALA A C 1
ATOM 727 O O . ALA A 1 91 ? -0.290 8.213 8.622 1.00 72.56 91 ALA A O 1
ATOM 728 N N . VAL A 1 92 ? -1.136 9.551 7.033 1.00 77.12 92 VAL A N 1
ATOM 729 C CA . VAL A 1 92 ? -2.059 8.566 6.450 1.00 77.12 92 VAL A CA 1
ATOM 730 C C . VAL A 1 92 ? -1.871 8.550 4.941 1.00 77.12 92 VAL A C 1
ATOM 732 O O . VAL A 1 92 ? -2.058 9.563 4.271 1.00 77.12 92 VAL A O 1
ATOM 735 N N . VAL A 1 93 ? -1.516 7.381 4.419 1.00 77.44 93 VAL A N 1
ATOM 736 C CA . VAL A 1 93 ? -1.272 7.137 2.995 1.00 77.44 93 VAL A CA 1
ATOM 737 C C . VAL A 1 93 ? -2.565 6.711 2.299 1.00 77.44 93 VAL A C 1
ATOM 739 O O . VAL A 1 93 ? -2.858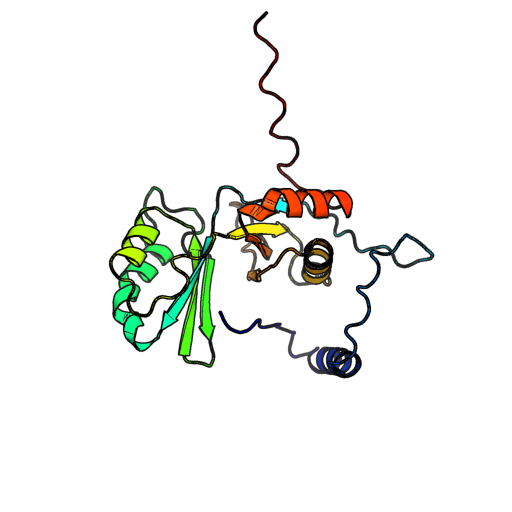 7.167 1.197 1.00 77.44 93 VAL A O 1
ATOM 742 N N . SER A 1 94 ? -3.361 5.843 2.933 1.00 87.56 94 SER A N 1
ATOM 743 C CA . SER A 1 94 ? -4.612 5.348 2.352 1.00 87.56 94 SER A CA 1
ATOM 744 C C . SER A 1 94 ? -5.610 4.891 3.412 1.00 87.56 94 SER A C 1
ATOM 746 O O . SER A 1 94 ? -5.236 4.294 4.422 1.00 87.56 94 SER A O 1
ATOM 748 N N . LEU A 1 95 ? -6.891 5.145 3.140 1.00 90.69 95 LEU A N 1
ATOM 749 C CA . LEU A 1 95 ? -8.039 4.629 3.880 1.00 90.69 95 LEU A CA 1
ATOM 750 C C . LEU A 1 95 ? -9.041 4.065 2.877 1.00 90.69 95 LEU A C 1
ATOM 752 O O . LEU A 1 95 ? -9.584 4.806 2.057 1.00 90.69 95 LEU A O 1
ATOM 756 N N . ALA A 1 96 ? -9.295 2.762 2.948 1.00 90.12 96 ALA A N 1
ATOM 757 C CA . ALA A 1 96 ? -10.172 2.081 2.004 1.00 90.12 96 ALA A CA 1
ATOM 758 C C . ALA A 1 96 ? -11.103 1.105 2.720 1.00 90.12 96 ALA A C 1
ATOM 760 O O . ALA A 1 96 ? -10.653 0.164 3.375 1.00 90.12 96 ALA A O 1
ATOM 761 N N . TRP A 1 97 ? -12.409 1.316 2.565 1.00 86.81 97 TRP A N 1
ATOM 762 C CA . TRP A 1 97 ? -13.410 0.348 3.000 1.00 86.81 97 TRP A CA 1
ATOM 763 C C . TRP A 1 97 ? -13.437 -0.842 2.046 1.00 86.81 97 TRP A C 1
ATOM 765 O O . TRP A 1 97 ? -13.603 -0.671 0.836 1.00 86.81 97 TRP A O 1
ATOM 775 N N . SER A 1 98 ? -13.298 -2.045 2.596 1.00 84.00 98 SER A N 1
ATOM 776 C CA . SER A 1 98 ? -13.542 -3.282 1.867 1.00 84.00 98 SER A CA 1
ATOM 777 C C . SER A 1 98 ? -15.052 -3.536 1.719 1.00 84.00 98 SER A C 1
ATOM 779 O O . SER A 1 98 ? -15.856 -3.029 2.513 1.00 84.00 98 SER A O 1
ATOM 781 N N . PRO A 1 99 ? -15.463 -4.361 0.739 1.00 82.44 99 PRO A N 1
ATOM 782 C CA . PRO A 1 99 ? -16.835 -4.865 0.648 1.00 82.44 99 PRO A CA 1
ATOM 783 C C . PRO A 1 99 ? -17.312 -5.582 1.921 1.00 82.44 99 PRO A C 1
ATOM 785 O O . PRO A 1 99 ? -18.506 -5.580 2.215 1.00 82.44 99 PRO A O 1
ATOM 788 N N . ASP A 1 100 ? -16.379 -6.130 2.702 1.00 83.88 100 ASP A N 1
ATOM 789 C CA . ASP A 1 100 ? -16.639 -6.856 3.949 1.00 83.88 100 ASP A CA 1
ATOM 790 C C . ASP A 1 100 ? -16.891 -5.935 5.156 1.00 83.88 100 ASP A C 1
ATOM 792 O O . ASP A 1 100 ? -17.024 -6.405 6.282 1.00 83.88 100 ASP A O 1
ATOM 796 N N . ASN A 1 101 ? -17.021 -4.621 4.932 1.00 84.94 101 ASN A N 1
ATOM 797 C CA . ASN A 1 101 ? -17.173 -3.609 5.980 1.00 84.94 101 ASN A CA 1
ATOM 798 C C . ASN A 1 101 ? -15.987 -3.564 6.951 1.00 84.94 101 ASN A C 1
ATOM 800 O O . ASN A 1 101 ? -16.171 -3.364 8.150 1.00 84.94 101 ASN A O 1
ATOM 804 N N . GLU A 1 102 ? -14.770 -3.698 6.439 1.00 90.00 102 GLU A N 1
ATOM 805 C CA . GLU A 1 102 ? -13.550 -3.464 7.206 1.00 90.00 102 GLU A CA 1
ATOM 806 C C . GLU A 1 102 ? -12.777 -2.302 6.587 1.00 90.00 102 GLU A C 1
ATOM 808 O O . GLU A 1 102 ? -12.721 -2.149 5.364 1.00 90.00 102 GLU A O 1
ATOM 813 N N . LEU A 1 103 ? -12.178 -1.463 7.425 1.00 92.75 103 LEU A N 1
ATOM 814 C CA . LEU A 1 103 ? -11.358 -0.353 6.965 1.00 92.75 103 LEU A CA 1
ATOM 815 C C . LEU A 1 103 ? -9.902 -0.813 6.883 1.00 92.75 103 LEU A C 1
ATOM 817 O O . LEU A 1 103 ? -9.295 -1.156 7.893 1.00 92.75 103 LEU A O 1
ATOM 821 N N . SER A 1 104 ? -9.330 -0.810 5.681 1.00 92.44 104 SER A N 1
ATOM 822 C CA . SER A 1 104 ? -7.885 -0.956 5.487 1.00 92.44 104 SER A CA 1
ATOM 823 C C . SER A 1 104 ? -7.215 0.407 5.635 1.00 92.44 104 SER A C 1
ATOM 825 O O . SER A 1 104 ? -7.663 1.385 5.034 1.00 92.44 104 SER A O 1
ATOM 827 N N . ILE A 1 105 ? -6.154 0.460 6.434 1.00 92.25 105 ILE A N 1
ATOM 828 C CA . ILE A 1 105 ? -5.428 1.676 6.798 1.00 92.25 105 ILE A CA 1
ATOM 829 C C . ILE A 1 105 ? -3.963 1.478 6.419 1.00 92.25 105 ILE A C 1
ATOM 831 O O . ILE A 1 105 ? -3.319 0.551 6.906 1.00 92.25 105 ILE A O 1
ATOM 835 N N . LEU A 1 106 ? -3.436 2.358 5.572 1.00 90.88 106 LEU A N 1
ATOM 836 C CA . LEU A 1 106 ? -2.002 2.509 5.345 1.00 90.88 106 LEU A CA 1
ATOM 837 C C . LEU A 1 106 ? -1.590 3.825 5.997 1.00 90.88 106 LEU A C 1
ATOM 839 O O . LEU A 1 106 ? -2.066 4.887 5.588 1.00 90.88 106 LEU A O 1
ATOM 843 N N . ALA A 1 107 ? -0.739 3.762 7.014 1.00 89.44 107 ALA A N 1
ATOM 844 C CA . ALA A 1 107 ? -0.341 4.927 7.796 1.00 89.44 107 ALA A CA 1
ATOM 845 C C . ALA A 1 107 ? 1.169 4.956 8.012 1.00 89.44 107 ALA A C 1
ATOM 847 O O . ALA A 1 107 ? 1.794 3.912 8.189 1.00 89.44 107 ALA A O 1
ATOM 848 N N . GLY A 1 108 ? 1.751 6.154 8.022 1.00 87.56 108 GLY A N 1
ATOM 849 C CA . GLY A 1 108 ? 3.141 6.335 8.417 1.00 87.56 108 GLY A CA 1
ATOM 850 C C . GLY A 1 108 ? 3.346 5.914 9.875 1.00 87.56 108 GLY A C 1
ATOM 851 O O . GLY A 1 108 ? 2.501 6.166 10.737 1.00 87.56 108 GLY A O 1
ATOM 852 N N . VAL A 1 109 ? 4.470 5.266 10.171 1.00 83.94 109 VAL A N 1
ATOM 853 C CA . VAL A 1 109 ? 4.781 4.819 11.532 1.00 83.94 109 VAL A CA 1
ATOM 854 C C . VAL A 1 109 ? 5.275 6.000 12.355 1.00 83.94 109 VAL A C 1
ATOM 856 O O . VAL A 1 109 ? 6.393 6.476 12.171 1.00 83.94 109 VAL A O 1
ATOM 859 N N . THR A 1 110 ? 4.452 6.444 13.306 1.00 83.56 110 THR A N 1
ATOM 860 C CA . THR A 1 110 ? 4.859 7.390 14.355 1.00 83.56 110 THR A CA 1
ATOM 861 C C . THR A 1 110 ? 4.858 6.721 15.718 1.00 83.56 110 THR A C 1
ATOM 863 O O . THR A 1 110 ? 4.129 5.750 15.950 1.00 83.56 110 THR A O 1
ATOM 866 N N . SER A 1 111 ? 5.668 7.241 16.643 1.00 85.62 111 SER A N 1
ATOM 867 C CA . SER A 1 111 ? 5.677 6.778 18.035 1.00 85.62 111 SER A CA 1
ATOM 868 C C . SER A 1 111 ? 4.289 6.903 18.663 1.00 85.62 111 SER A C 1
ATOM 870 O O . SER A 1 111 ? 3.798 5.945 19.254 1.00 85.62 111 SER A O 1
ATOM 872 N N . TRP A 1 112 ? 3.624 8.042 18.451 1.00 89.44 112 TRP A N 1
ATOM 873 C CA . TRP A 1 112 ? 2.276 8.288 18.953 1.00 89.44 112 TRP A CA 1
ATOM 874 C C . TRP A 1 112 ? 1.238 7.335 18.349 1.00 89.44 112 TRP A C 1
ATOM 876 O O . TRP A 1 112 ? 0.427 6.774 19.081 1.00 89.44 112 TRP A O 1
ATOM 886 N N . TRP A 1 113 ? 1.260 7.112 17.030 1.00 89.12 113 TRP A N 1
ATOM 887 C CA . TRP A 1 113 ? 0.308 6.208 16.376 1.00 89.12 113 TRP A CA 1
ATOM 888 C C . TRP A 1 113 ? 0.484 4.764 16.851 1.00 89.12 113 TRP A C 1
ATOM 890 O O . TRP A 1 113 ? -0.495 4.071 17.136 1.00 89.12 113 TRP A O 1
ATOM 900 N N . THR A 1 114 ? 1.737 4.337 17.007 1.00 88.38 114 THR A N 1
ATOM 901 C CA . THR A 1 114 ? 2.084 3.018 17.548 1.00 88.38 114 THR A CA 1
ATOM 902 C C . THR A 1 114 ? 1.591 2.862 18.989 1.00 88.38 114 THR A C 1
ATOM 904 O O . THR A 1 114 ? 1.001 1.834 19.332 1.00 88.38 114 THR A O 1
ATOM 907 N N . GLU A 1 115 ? 1.774 3.888 19.828 1.00 91.06 115 GLU A N 1
ATOM 908 C CA . GLU A 1 115 ? 1.274 3.909 21.208 1.00 91.06 115 GLU A CA 1
ATOM 909 C C . GLU A 1 115 ? -0.258 3.855 21.252 1.00 91.06 115 GLU A C 1
ATOM 911 O O . GLU A 1 115 ? -0.813 3.038 21.986 1.00 91.06 115 GLU A O 1
ATOM 916 N N . HIS A 1 116 ? -0.947 4.649 20.422 1.00 91.88 116 HIS A N 1
ATOM 917 C CA . HIS A 1 116 ? -2.411 4.637 20.313 1.00 91.88 116 HIS A CA 1
ATOM 918 C C . HIS A 1 116 ? -2.935 3.243 19.953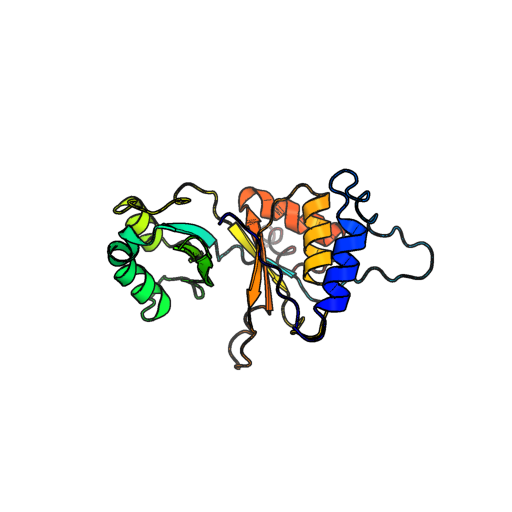 1.00 91.88 116 HIS A C 1
ATOM 920 O O . HIS A 1 116 ? -3.815 2.719 20.636 1.00 91.88 116 HIS A O 1
ATOM 926 N N . CYS A 1 117 ? -2.367 2.618 18.917 1.00 92.19 117 CYS A N 1
ATOM 927 C CA . CYS A 1 117 ? -2.762 1.275 18.485 1.00 92.19 117 CYS A CA 1
ATOM 928 C C . CYS A 1 117 ? -2.502 0.218 19.565 1.00 92.19 117 CYS A C 1
ATOM 930 O O . CYS A 1 117 ? -3.326 -0.670 19.766 1.00 92.19 117 CYS A O 1
ATOM 932 N N . SER A 1 118 ? -1.389 0.331 20.292 1.00 91.06 118 SER A N 1
ATOM 933 C CA . SER A 1 118 ? -1.042 -0.601 21.371 1.00 91.06 118 SER A CA 1
ATOM 934 C C . SER A 1 118 ? -1.933 -0.428 22.606 1.00 91.06 118 SER A C 1
ATOM 936 O O . SER A 1 118 ? -2.276 -1.407 23.267 1.00 91.06 118 SER A O 1
ATOM 938 N N . ALA A 1 119 ? -2.320 0.809 22.928 1.00 93.44 119 ALA A N 1
ATOM 939 C CA . ALA A 1 119 ? -3.176 1.121 24.071 1.00 93.44 119 ALA A CA 1
ATOM 940 C C . ALA A 1 119 ? -4.647 0.745 23.826 1.00 93.44 119 ALA A C 1
ATOM 942 O O . ALA A 1 119 ? -5.365 0.394 24.764 1.00 93.44 119 ALA A O 1
ATOM 943 N N . LEU A 1 120 ? -5.097 0.809 22.570 1.00 91.81 120 LEU A N 1
ATOM 944 C CA . LEU A 1 120 ? -6.463 0.504 22.149 1.00 91.81 120 LEU A CA 1
ATOM 945 C C . LEU A 1 120 ? -6.457 -0.511 20.992 1.00 91.81 120 LEU A C 1
ATOM 947 O O . LEU A 1 120 ? -6.832 -0.162 19.882 1.00 91.81 120 LEU A O 1
ATOM 951 N N . PRO A 1 121 ? -6.077 -1.781 21.210 1.00 91.44 121 PRO A N 1
ATOM 952 C CA . PRO A 1 121 ? -5.939 -2.750 20.117 1.00 91.44 121 PRO A CA 1
ATOM 953 C C . PRO A 1 121 ? -7.278 -3.314 19.613 1.00 91.44 121 PRO A C 1
ATOM 955 O O . PRO A 1 121 ? -7.312 -4.092 18.663 1.00 91.44 121 PRO A O 1
ATOM 958 N N . ALA A 1 122 ? -8.392 -2.994 20.271 1.00 94.69 122 ALA A N 1
ATOM 959 C CA . ALA A 1 122 ? -9.685 -3.596 19.971 1.00 94.69 122 ALA A CA 1
ATOM 960 C C . ALA A 1 122 ? -10.143 -3.281 18.539 1.00 94.69 122 ALA A C 1
ATOM 962 O O . ALA A 1 122 ? -10.247 -2.123 18.152 1.00 94.69 122 ALA A O 1
ATOM 963 N N . GLY A 1 123 ? -10.434 -4.327 17.764 1.00 92.19 123 GLY A N 1
ATOM 964 C CA . GLY A 1 123 ? -10.840 -4.201 16.364 1.00 92.19 123 GLY A CA 1
ATOM 965 C C . GLY A 1 123 ? -9.707 -3.894 15.392 1.00 92.19 123 GLY A C 1
ATOM 966 O O . GLY A 1 123 ? -9.967 -3.858 14.192 1.00 92.19 123 GLY A O 1
ATOM 967 N N . LEU A 1 124 ? -8.479 -3.689 15.875 1.00 94.06 124 LEU A N 1
ATOM 968 C CA . LEU A 1 124 ? -7.300 -3.531 15.039 1.00 94.06 124 LEU A CA 1
ATOM 969 C C . LEU A 1 124 ? -6.591 -4.872 14.847 1.00 94.06 124 LEU A C 1
ATOM 971 O O . LEU A 1 124 ? -6.313 -5.603 15.795 1.00 94.06 124 LEU A O 1
ATOM 975 N N . SER A 1 125 ? -6.213 -5.155 13.608 1.00 91.81 125 SER A N 1
ATOM 976 C CA . SER A 1 125 ? -5.282 -6.231 13.267 1.00 91.81 125 SER A CA 1
ATOM 977 C C . SER A 1 125 ? -4.135 -5.697 12.417 1.00 91.81 125 SER A C 1
ATOM 979 O O . SER A 1 125 ? -4.309 -4.732 11.673 1.00 91.81 125 SER A O 1
ATOM 981 N N . GLY A 1 126 ? -2.975 -6.345 12.523 1.00 87.12 126 GLY A N 1
ATOM 982 C CA . GLY A 1 126 ? -1.750 -5.942 11.828 1.00 87.12 126 GLY A CA 1
ATOM 983 C C . GLY A 1 126 ? -0.824 -5.018 12.616 1.00 87.12 126 GLY A C 1
ATOM 984 O O . GLY A 1 126 ? 0.177 -4.577 12.072 1.00 87.12 126 GLY A O 1
ATOM 985 N N . ILE A 1 127 ? -1.112 -4.764 13.899 1.00 85.38 127 ILE A N 1
ATOM 986 C CA . ILE A 1 127 ? -0.278 -3.913 14.770 1.00 85.38 127 ILE A CA 1
ATOM 987 C C . ILE A 1 127 ? 1.157 -4.454 14.874 1.00 85.38 127 ILE A C 1
ATOM 989 O O . ILE A 1 127 ? 2.106 -3.682 14.802 1.00 85.38 127 ILE A O 1
ATOM 993 N N . ASP A 1 128 ? 1.308 -5.777 14.982 1.00 84.38 128 ASP A N 1
ATOM 994 C CA . ASP A 1 128 ? 2.611 -6.444 15.115 1.00 84.38 128 ASP A CA 1
ATOM 995 C C . ASP A 1 128 ? 3.262 -6.792 13.766 1.00 84.38 128 ASP A C 1
ATOM 997 O O . ASP A 1 128 ? 4.261 -7.514 13.724 1.00 84.38 128 ASP A O 1
ATOM 1001 N N . GLN A 1 129 ? 2.677 -6.356 12.646 1.00 85.56 129 GLN A N 1
ATOM 1002 C CA . GLN A 1 129 ? 3.256 -6.633 11.336 1.00 85.56 129 GLN A CA 1
ATOM 1003 C C . GLN A 1 129 ? 4.496 -5.786 11.105 1.00 85.56 129 GLN A C 1
ATOM 1005 O O . GLN A 1 129 ? 4.606 -4.645 11.556 1.00 85.56 129 GLN A O 1
ATOM 1010 N N . GLU A 1 130 ? 5.437 -6.377 10.377 1.00 89.88 130 GLU A N 1
ATOM 1011 C CA . GLU A 1 130 ? 6.619 -5.673 9.918 1.00 89.88 130 GLU A CA 1
ATOM 1012 C C . GLU A 1 130 ? 6.209 -4.427 9.118 1.00 89.88 130 GLU A C 1
ATOM 1014 O O . GLU A 1 130 ? 5.316 -4.478 8.268 1.00 89.88 130 GLU A O 1
ATOM 1019 N N . ALA A 1 131 ? 6.858 -3.297 9.407 1.00 91.19 131 ALA A N 1
ATOM 1020 C CA . ALA A 1 131 ? 6.641 -2.074 8.653 1.00 91.19 131 ALA A CA 1
ATOM 1021 C C . ALA A 1 131 ? 7.114 -2.243 7.204 1.00 91.19 131 ALA A C 1
ATOM 1023 O O . ALA A 1 131 ? 8.101 -2.922 6.912 1.00 91.19 131 ALA A O 1
ATOM 1024 N N . MET A 1 132 ? 6.429 -1.562 6.299 1.00 92.88 132 MET A N 1
ATOM 1025 C CA . MET A 1 132 ? 6.730 -1.569 4.879 1.00 92.88 132 MET A CA 1
ATOM 1026 C C . MET A 1 132 ? 7.391 -0.254 4.473 1.00 92.88 132 MET A C 1
ATOM 1028 O O . MET A 1 132 ? 7.086 0.803 5.022 1.00 92.88 132 MET A O 1
ATOM 1032 N N . ILE A 1 133 ? 8.272 -0.306 3.484 1.00 91.75 133 ILE A N 1
ATOM 1033 C CA . ILE A 1 133 ? 8.951 0.850 2.911 1.00 91.75 133 ILE A CA 1
ATOM 1034 C C . ILE A 1 133 ? 8.400 1.091 1.505 1.00 91.75 133 ILE A C 1
ATOM 1036 O O . ILE A 1 133 ? 8.408 0.172 0.681 1.00 91.75 133 ILE A O 1
ATOM 1040 N N . PRO A 1 134 ? 7.908 2.305 1.209 1.00 89.81 134 PRO A N 1
ATOM 1041 C CA . PRO A 1 134 ? 7.477 2.651 -0.135 1.00 89.81 134 PRO A CA 1
ATOM 1042 C C . PRO A 1 134 ? 8.670 2.790 -1.085 1.00 89.81 134 PRO A C 1
ATOM 1044 O O . PRO A 1 134 ? 9.615 3.536 -0.822 1.00 89.81 134 PRO A O 1
ATOM 1047 N N . ILE A 1 135 ? 8.585 2.117 -2.229 1.00 90.06 135 ILE A N 1
ATOM 1048 C CA . ILE A 1 135 ? 9.411 2.355 -3.412 1.00 90.06 135 ILE A CA 1
ATOM 1049 C C . ILE A 1 135 ? 8.499 2.959 -4.467 1.00 90.06 135 ILE A C 1
ATOM 1051 O O . ILE A 1 135 ? 7.486 2.357 -4.828 1.00 90.06 135 ILE A O 1
ATOM 1055 N N . CYS A 1 136 ? 8.828 4.151 -4.947 1.00 85.50 136 CYS A N 1
ATOM 1056 C CA . CYS A 1 136 ? 7.918 4.914 -5.781 1.00 85.50 136 CYS A CA 1
ATOM 1057 C C . CYS A 1 136 ? 8.552 5.386 -7.085 1.00 85.50 136 CYS A C 1
ATOM 1059 O O . CYS A 1 136 ? 9.753 5.649 -7.154 1.00 85.50 136 CYS A O 1
ATOM 1061 N N . ILE A 1 137 ? 7.718 5.495 -8.119 1.00 78.94 137 ILE A N 1
ATOM 1062 C CA . ILE A 1 137 ? 8.088 6.103 -9.396 1.00 78.94 137 ILE A CA 1
ATOM 1063 C C . ILE A 1 137 ? 7.504 7.508 -9.432 1.00 78.94 137 ILE A C 1
ATOM 1065 O O . ILE A 1 137 ? 6.301 7.713 -9.226 1.00 78.94 137 ILE A O 1
ATOM 1069 N N . ARG A 1 138 ? 8.361 8.492 -9.700 1.00 71.12 138 ARG A N 1
ATOM 1070 C CA . ARG A 1 138 ? 7.902 9.845 -10.006 1.00 71.12 138 ARG A CA 1
ATOM 1071 C C . ARG A 1 138 ? 7.584 9.950 -11.492 1.00 71.12 138 ARG A C 1
ATOM 1073 O O . ARG A 1 138 ? 8.265 9.366 -12.324 1.00 71.12 138 ARG A O 1
ATOM 1080 N N . ASP A 1 139 ? 6.543 10.714 -11.797 1.00 67.88 139 ASP A N 1
ATOM 1081 C CA . ASP A 1 139 ? 6.245 11.229 -13.138 1.00 67.88 139 ASP A CA 1
ATOM 1082 C C . ASP A 1 139 ? 5.819 10.217 -14.226 1.00 67.88 139 ASP A C 1
ATOM 1084 O O . ASP A 1 139 ? 5.685 10.614 -15.383 1.00 67.88 139 ASP A O 1
ATOM 1088 N N . ALA A 1 140 ? 5.501 8.962 -13.879 1.00 66.81 140 ALA A N 1
ATOM 1089 C CA . ALA A 1 140 ? 4.904 7.996 -14.821 1.00 66.81 140 ALA A CA 1
ATOM 1090 C C . ALA A 1 140 ? 3.542 8.472 -15.383 1.00 66.81 140 ALA A C 1
ATOM 1092 O O . ALA A 1 140 ? 3.173 8.212 -16.530 1.00 66.81 140 ALA A O 1
ATOM 1093 N N . GLY A 1 141 ? 2.790 9.259 -14.601 1.00 65.38 141 GLY A N 1
ATOM 1094 C CA . GLY A 1 141 ? 1.463 9.739 -14.993 1.00 65.38 141 GLY A CA 1
ATOM 1095 C C . GLY A 1 141 ? 0.449 8.600 -15.195 1.00 65.38 141 GLY A C 1
ATOM 1096 O O . GLY A 1 141 ? 0.747 7.426 -15.035 1.00 65.38 141 GLY A O 1
ATOM 1097 N N . LEU A 1 142 ? -0.797 8.939 -15.541 1.00 66.75 142 LEU A N 1
ATOM 1098 C CA . LEU A 1 142 ? -1.893 7.950 -15.623 1.00 66.75 142 LEU A CA 1
ATOM 1099 C C . LEU A 1 142 ? -2.039 7.262 -16.989 1.00 66.75 142 LEU A C 1
ATOM 1101 O O . LEU A 1 142 ? -2.862 6.363 -17.143 1.00 66.75 142 LEU A O 1
ATOM 1105 N N . ASN A 1 143 ? -1.311 7.732 -18.001 1.00 68.50 143 ASN A N 1
ATOM 1106 C CA . ASN A 1 143 ? -1.416 7.213 -19.368 1.00 68.50 143 ASN A CA 1
ATOM 1107 C C . ASN A 1 143 ? -0.365 6.146 -19.669 1.00 68.50 143 ASN A C 1
ATOM 1109 O O . ASN A 1 143 ? -0.479 5.444 -20.675 1.00 68.50 143 ASN A O 1
ATOM 1113 N N . GLU A 1 144 ? 0.660 6.046 -18.829 1.00 73.94 144 GLU A N 1
ATOM 1114 C CA . GLU A 1 144 ? 1.681 5.034 -18.982 1.00 73.94 144 GLU A CA 1
ATOM 1115 C C . GLU A 1 144 ? 1.161 3.675 -18.514 1.00 73.94 144 GLU A C 1
ATOM 1117 O O . GLU A 1 144 ? 0.379 3.559 -17.571 1.00 73.94 144 GLU A O 1
ATOM 1122 N N . THR A 1 145 ? 1.560 2.621 -19.220 1.00 77.25 145 THR A N 1
ATOM 1123 C CA . THR A 1 145 ? 1.125 1.254 -18.924 1.00 77.25 145 THR A CA 1
ATOM 1124 C C . THR A 1 145 ? 2.331 0.365 -18.678 1.00 77.25 145 THR A C 1
ATOM 1126 O O . THR A 1 145 ? 3.427 0.625 -19.164 1.00 77.25 145 THR A O 1
ATOM 1129 N N . GLY A 1 146 ? 2.136 -0.700 -17.901 1.00 80.31 146 GLY A N 1
ATOM 1130 C CA . GLY A 1 146 ? 3.190 -1.673 -17.617 1.00 80.31 146 GLY A CA 1
ATOM 1131 C C . GLY A 1 146 ? 4.170 -1.267 -16.513 1.00 80.31 146 GLY A C 1
ATOM 1132 O O . GLY A 1 146 ? 5.028 -2.072 -16.180 1.00 80.31 146 GLY A O 1
ATOM 1133 N N . VAL A 1 147 ? 4.034 -0.080 -15.914 1.00 81.56 147 VAL A N 1
ATOM 1134 C CA . VAL A 1 147 ? 4.885 0.400 -14.808 1.00 81.56 147 VAL A CA 1
ATOM 1135 C C . VAL A 1 147 ? 4.796 -0.531 -13.597 1.00 81.56 147 VAL A C 1
ATOM 1137 O O . VAL A 1 147 ? 5.777 -1.174 -13.223 1.00 81.56 147 VAL A O 1
ATOM 1140 N N . VAL A 1 148 ? 3.584 -0.708 -13.063 1.00 83.31 148 VAL A N 1
ATOM 1141 C CA . VAL A 1 148 ? 3.310 -1.635 -11.951 1.00 83.31 148 VAL A CA 1
ATOM 1142 C C . VAL A 1 148 ? 3.696 -3.072 -12.313 1.00 83.31 148 VAL A C 1
ATOM 1144 O O . VAL A 1 148 ? 4.260 -3.787 -11.490 1.00 83.31 148 VAL A O 1
ATOM 1147 N N . ALA A 1 149 ? 3.444 -3.497 -13.556 1.00 85.38 149 ALA A N 1
ATOM 1148 C CA . ALA A 1 149 ? 3.780 -4.846 -14.007 1.00 85.38 149 ALA A CA 1
ATOM 1149 C C . ALA A 1 149 ? 5.297 -5.093 -14.015 1.00 85.38 149 ALA A C 1
ATOM 1151 O O . ALA A 1 149 ? 5.736 -6.148 -13.565 1.00 85.38 149 ALA A O 1
ATOM 1152 N N . ALA A 1 150 ? 6.094 -4.128 -14.483 1.00 86.56 150 ALA A N 1
ATOM 1153 C CA . ALA A 1 150 ? 7.548 -4.225 -14.485 1.00 86.56 150 ALA A CA 1
ATOM 1154 C C . ALA A 1 150 ? 8.102 -4.278 -13.052 1.00 86.56 150 ALA A C 1
ATOM 1156 O O . ALA A 1 150 ? 8.924 -5.140 -12.745 1.00 86.56 150 ALA A O 1
ATOM 1157 N N . MET A 1 151 ? 7.590 -3.431 -12.148 1.00 87.94 151 MET A N 1
ATOM 1158 C CA . MET A 1 151 ? 7.986 -3.460 -10.735 1.00 87.94 151 MET A CA 1
ATOM 1159 C C . MET A 1 151 ? 7.640 -4.793 -10.063 1.00 87.94 151 MET A C 1
ATOM 1161 O O . MET A 1 151 ? 8.495 -5.413 -9.428 1.00 87.94 151 MET A O 1
ATOM 1165 N N . ALA A 1 152 ? 6.406 -5.265 -10.248 1.00 89.56 152 ALA A N 1
ATOM 1166 C CA . ALA A 1 152 ? 5.944 -6.525 -9.683 1.00 89.56 152 ALA A CA 1
ATOM 1167 C C . ALA A 1 152 ? 6.743 -7.724 -10.212 1.00 89.56 152 ALA A C 1
ATOM 1169 O O . ALA A 1 152 ? 7.048 -8.636 -9.449 1.00 89.56 152 ALA A O 1
ATOM 1170 N N . GLN A 1 153 ? 7.128 -7.718 -11.492 1.00 88.75 153 GLN A N 1
ATOM 1171 C CA . GLN A 1 153 ? 7.947 -8.780 -12.080 1.00 88.75 153 GLN A CA 1
ATOM 1172 C C . GLN A 1 153 ? 9.339 -8.859 -11.455 1.00 88.75 153 GLN A C 1
ATOM 1174 O O . GLN A 1 153 ? 9.772 -9.957 -11.104 1.00 88.75 153 GLN A O 1
ATOM 1179 N N . VAL A 1 154 ? 10.024 -7.723 -11.288 1.00 90.94 154 VAL A N 1
ATOM 1180 C CA . VAL A 1 154 ? 11.355 -7.685 -10.658 1.00 90.94 154 VAL A CA 1
ATOM 1181 C C . VAL A 1 154 ? 11.290 -8.236 -9.236 1.00 90.94 154 VAL A C 1
ATOM 1183 O O . VAL A 1 154 ? 12.056 -9.130 -8.883 1.00 90.94 154 VAL A O 1
ATOM 1186 N N . LEU A 1 155 ? 10.340 -7.751 -8.438 1.00 92.81 155 LEU A N 1
ATOM 1187 C CA . LEU A 1 155 ? 10.224 -8.132 -7.031 1.00 92.81 155 LEU A CA 1
ATOM 1188 C C . LEU A 1 155 ? 9.752 -9.582 -6.865 1.00 92.81 155 LEU A C 1
ATOM 1190 O O . LEU A 1 155 ? 10.311 -10.322 -6.056 1.00 92.81 155 LEU A O 1
ATOM 1194 N N . SER A 1 156 ? 8.817 -10.039 -7.701 1.00 91.19 156 SER A N 1
ATOM 1195 C CA . SER A 1 156 ? 8.376 -11.437 -7.715 1.00 91.19 156 SER A CA 1
ATOM 1196 C C . SER A 1 156 ? 9.503 -12.398 -8.103 1.00 91.19 156 SER A C 1
ATOM 1198 O O . SER A 1 156 ? 9.640 -13.450 -7.478 1.00 91.19 156 SER A O 1
ATOM 1200 N N . ALA A 1 157 ? 10.350 -12.039 -9.076 1.00 90.25 157 ALA A N 1
ATOM 1201 C CA . ALA A 1 157 ? 11.509 -12.848 -9.461 1.00 90.25 157 ALA A CA 1
ATOM 1202 C C . ALA A 1 157 ? 12.542 -12.988 -8.327 1.00 90.25 157 ALA A C 1
ATOM 1204 O O . ALA A 1 157 ? 13.269 -13.981 -8.279 1.00 90.25 157 ALA A O 1
ATOM 1205 N N . SER A 1 158 ? 12.574 -12.026 -7.404 1.00 91.62 158 SER A N 1
ATOM 1206 C CA . SER A 1 158 ? 13.387 -12.053 -6.185 1.00 91.62 158 SER A CA 1
ATOM 1207 C C . SER A 1 158 ? 12.663 -12.639 -4.967 1.00 91.62 158 SER A C 1
ATOM 1209 O O . SER A 1 158 ? 13.239 -12.678 -3.889 1.00 91.62 158 SER A O 1
ATOM 1211 N N . GLY A 1 159 ? 11.422 -13.118 -5.108 1.00 91.75 159 GLY A N 1
ATOM 1212 C CA . GLY A 1 159 ? 10.653 -13.679 -3.992 1.00 91.75 159 GLY A CA 1
ATOM 1213 C C . GLY A 1 159 ? 10.217 -12.646 -2.946 1.00 91.75 159 GLY A C 1
ATOM 1214 O O . GLY A 1 159 ? 9.953 -13.016 -1.803 1.00 91.75 159 GLY A O 1
ATOM 1215 N N . ILE A 1 160 ? 10.143 -11.368 -3.328 1.00 92.44 160 ILE A N 1
ATOM 1216 C CA . ILE A 1 160 ? 9.770 -10.253 -2.454 1.00 92.44 160 ILE A CA 1
ATOM 1217 C C . ILE A 1 160 ? 8.263 -10.026 -2.560 1.00 92.44 160 ILE A C 1
ATOM 1219 O O . ILE A 1 160 ? 7.733 -9.772 -3.645 1.00 92.44 160 ILE A O 1
ATOM 1223 N N . SER A 1 161 ? 7.574 -10.108 -1.423 1.00 90.19 161 SER A N 1
ATOM 1224 C CA . SER A 1 161 ? 6.149 -9.781 -1.328 1.00 90.19 161 SER A CA 1
ATOM 1225 C C . SER A 1 161 ? 5.941 -8.277 -1.429 1.00 90.19 161 SER A C 1
ATOM 1227 O O . SER A 1 161 ? 6.708 -7.498 -0.861 1.00 90.19 161 SER A O 1
ATOM 1229 N N . ILE A 1 162 ? 4.877 -7.872 -2.115 1.00 90.56 162 ILE A N 1
ATOM 1230 C CA . ILE A 1 162 ? 4.582 -6.465 -2.359 1.00 90.56 162 ILE A CA 1
ATOM 1231 C C . ILE A 1 162 ? 3.133 -6.127 -2.042 1.00 90.56 162 ILE A C 1
ATOM 1233 O O . ILE A 1 162 ? 2.266 -6.991 -2.106 1.00 90.56 162 ILE A O 1
ATOM 1237 N N . LEU A 1 163 ? 2.880 -4.850 -1.757 1.00 88.31 163 LEU A N 1
ATOM 1238 C CA . LEU A 1 163 ? 1.551 -4.252 -1.860 1.00 88.31 163 LEU A CA 1
ATOM 1239 C C . LEU A 1 163 ? 1.642 -3.030 -2.778 1.00 88.31 163 LEU A C 1
ATOM 1241 O O . LEU A 1 163 ? 2.371 -2.081 -2.486 1.00 88.31 163 LEU A O 1
ATOM 1245 N N . GLY A 1 164 ? 0.920 -3.064 -3.896 1.00 87.44 164 GLY A N 1
ATOM 1246 C CA . GLY A 1 164 ? 0.840 -1.943 -4.831 1.00 87.44 164 GLY A CA 1
ATOM 1247 C C . GLY A 1 164 ? -0.254 -0.956 -4.437 1.00 87.44 164 GLY A C 1
ATOM 1248 O O . GLY A 1 164 ? -1.356 -1.356 -4.059 1.00 87.44 164 GLY A O 1
ATOM 1249 N N . CYS A 1 165 ? 0.023 0.338 -4.551 1.00 85.62 165 CYS A N 1
ATOM 1250 C CA . CYS A 1 165 ? -0.985 1.373 -4.392 1.00 85.62 165 CYS A CA 1
ATOM 1251 C C . CYS A 1 165 ? -0.687 2.552 -5.325 1.00 85.62 165 CYS A C 1
ATOM 1253 O O . CYS A 1 165 ? 0.428 3.073 -5.374 1.00 85.62 165 CYS A O 1
ATOM 1255 N N . SER A 1 166 ? -1.708 2.944 -6.080 1.00 83.25 166 SER A N 1
ATOM 1256 C CA . SER A 1 166 ? -1.656 4.052 -7.030 1.00 83.25 166 SER A CA 1
ATOM 1257 C C . SER A 1 166 ? -2.391 5.256 -6.456 1.00 83.25 166 SER A C 1
ATOM 1259 O O . SER A 1 166 ? -3.496 5.123 -5.920 1.00 83.25 166 SER A O 1
ATOM 1261 N N . THR A 1 167 ? -1.813 6.441 -6.604 1.00 76.38 167 THR A N 1
ATOM 1262 C CA . THR A 1 167 ? -2.409 7.715 -6.194 1.00 76.38 167 THR A CA 1
ATOM 1263 C C . THR A 1 167 ? -2.405 8.708 -7.348 1.00 76.38 167 THR A C 1
ATOM 1265 O O . THR A 1 167 ? -1.735 8.555 -8.366 1.00 76.38 167 THR A O 1
ATOM 1268 N N . LEU A 1 168 ? -3.206 9.761 -7.211 1.00 71.31 168 LEU A N 1
ATOM 1269 C CA . LEU A 1 168 ? -3.146 10.882 -8.136 1.00 71.31 168 LEU A CA 1
ATOM 1270 C C . LEU A 1 168 ? -2.007 11.806 -7.696 1.00 71.31 168 LEU A C 1
ATOM 1272 O O . LEU A 1 168 ? -2.033 12.315 -6.576 1.00 71.31 168 LEU A O 1
ATOM 1276 N N . 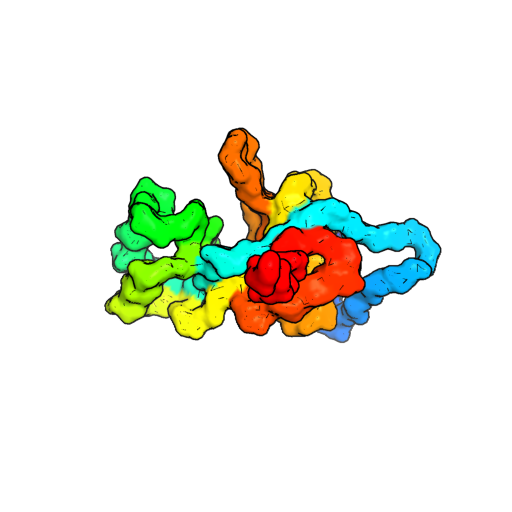SER A 1 169 ? -1.041 12.066 -8.580 1.00 61.88 169 SER A N 1
ATOM 1277 C CA . SER A 1 169 ? -0.099 13.166 -8.358 1.00 61.88 169 SER A CA 1
ATOM 1278 C C . SER A 1 169 ? -0.851 14.495 -8.477 1.00 61.88 169 SER A C 1
ATOM 1280 O O . SER A 1 169 ? -1.496 14.786 -9.489 1.00 61.88 169 SER A O 1
ATOM 1282 N N . GLY A 1 170 ? -0.808 15.300 -7.416 1.00 50.88 170 GLY A N 1
ATOM 1283 C CA . GLY A 1 170 ? -1.283 16.677 -7.447 1.00 50.88 170 GLY A CA 1
ATOM 1284 C C . GLY A 1 170 ? -0.210 17.582 -8.045 1.00 50.88 170 GLY A C 1
ATOM 1285 O O . GLY A 1 170 ? 0.888 17.683 -7.504 1.00 50.88 170 GLY A O 1
ATOM 1286 N N . SER A 1 171 ? -0.527 18.298 -9.127 1.00 47.53 171 SER A N 1
ATOM 1287 C CA . SER A 1 171 ? 0.345 19.349 -9.654 1.00 47.53 171 SER A CA 1
ATOM 1288 C C . SER A 1 171 ? 0.339 20.555 -8.709 1.00 47.53 171 SER A C 1
ATOM 1290 O O . SER A 1 171 ? -0.455 21.485 -8.859 1.00 47.53 171 SER A O 1
ATOM 1292 N N . SER A 1 172 ? 1.215 20.573 -7.715 1.00 43.06 172 SER A N 1
ATOM 1293 C CA . SER A 1 172 ? 1.549 21.815 -7.027 1.00 43.06 172 SER A CA 1
ATOM 1294 C C . SER A 1 172 ? 3.049 21.868 -6.791 1.00 43.06 172 SER A C 1
ATOM 1296 O O . SER A 1 172 ? 3.703 20.840 -6.670 1.00 43.06 172 SER A O 1
ATOM 1298 N N . GLN A 1 173 ? 3.606 23.076 -6.799 1.00 43.44 173 GLN A N 1
ATOM 1299 C CA . GLN A 1 173 ? 5.041 23.383 -6.778 1.00 43.44 173 GLN A CA 1
ATOM 1300 C C . GLN A 1 173 ? 5.802 22.915 -5.513 1.00 43.44 173 GLN A C 1
ATOM 1302 O O . GLN A 1 173 ? 6.927 23.349 -5.283 1.00 43.44 173 GLN A O 1
ATOM 1307 N N . ALA A 1 174 ? 5.227 22.026 -4.708 1.00 44.59 174 ALA A N 1
ATOM 1308 C CA . ALA A 1 174 ? 5.869 21.353 -3.594 1.00 44.59 174 ALA A CA 1
ATOM 1309 C C . ALA A 1 174 ? 5.867 19.849 -3.890 1.00 44.59 174 ALA A C 1
ATOM 1311 O O . ALA A 1 174 ? 4.811 19.230 -3.854 1.00 44.59 174 ALA A O 1
ATOM 1312 N N . GLY A 1 175 ? 7.038 19.308 -4.248 1.00 49.19 175 GLY A N 1
ATOM 1313 C CA . GLY A 1 175 ? 7.343 17.872 -4.291 1.00 49.19 175 GLY A CA 1
ATOM 1314 C C . GLY A 1 175 ? 6.206 16.964 -4.765 1.00 49.19 175 GLY A C 1
ATOM 1315 O O . GLY A 1 175 ? 5.488 16.417 -3.938 1.00 49.19 175 GLY A O 1
ATOM 1316 N N . SER A 1 176 ? 6.080 16.786 -6.087 1.00 48.78 176 SER A N 1
ATOM 1317 C CA . SER A 1 176 ? 5.180 15.809 -6.724 1.00 48.78 176 SER A CA 1
ATOM 1318 C C . SER A 1 176 ? 5.198 14.482 -5.956 1.00 48.78 176 SER A C 1
ATOM 1320 O O . SER A 1 176 ? 6.212 13.777 -5.937 1.00 48.78 176 SER A O 1
ATOM 1322 N N . LEU A 1 177 ? 4.090 14.173 -5.278 1.00 55.09 177 LEU A N 1
ATOM 1323 C CA . LEU A 1 177 ? 3.886 12.874 -4.652 1.00 55.09 177 LEU A CA 1
ATOM 1324 C C . LEU A 1 177 ? 3.755 11.845 -5.778 1.00 55.09 177 LEU A C 1
ATOM 1326 O O . LEU A 1 177 ? 3.049 12.072 -6.763 1.00 55.09 177 LEU A O 1
ATOM 1330 N N . ALA A 1 178 ? 4.508 10.756 -5.651 1.00 60.22 178 ALA A N 1
ATOM 1331 C CA . ALA A 1 178 ? 4.594 9.696 -6.643 1.00 60.22 178 ALA A CA 1
ATOM 1332 C C . ALA A 1 178 ? 3.214 9.186 -7.075 1.00 60.22 178 ALA A C 1
ATOM 1334 O O . ALA A 1 178 ? 2.282 9.162 -6.277 1.00 60.22 178 ALA A O 1
ATOM 1335 N N . THR A 1 179 ? 3.103 8.795 -8.345 1.00 67.62 179 THR A N 1
ATOM 1336 C CA . THR A 1 179 ? 1.836 8.333 -8.946 1.00 67.62 179 THR A CA 1
ATOM 1337 C C . THR A 1 179 ? 1.556 6.870 -8.596 1.00 67.62 179 THR A C 1
ATOM 1339 O O . THR A 1 179 ? 0.408 6.476 -8.427 1.00 67.62 179 THR A O 1
ATOM 1342 N N . ASP A 1 180 ? 2.617 6.088 -8.394 1.00 79.31 180 ASP A N 1
ATOM 1343 C CA . ASP A 1 180 ? 2.545 4.690 -7.993 1.00 79.31 180 ASP A CA 1
ATOM 1344 C C . ASP A 1 180 ? 3.612 4.402 -6.937 1.00 79.31 180 ASP A C 1
ATOM 1346 O O . ASP A 1 180 ? 4.783 4.776 -7.090 1.00 79.31 180 ASP A O 1
ATOM 1350 N N . PHE A 1 181 ? 3.219 3.716 -5.866 1.00 84.38 181 PHE A N 1
ATOM 1351 C CA . PHE A 1 181 ? 4.148 3.157 -4.894 1.00 84.38 181 PHE A CA 1
ATOM 1352 C C . PHE A 1 181 ? 3.921 1.662 -4.711 1.00 84.38 181 PHE A C 1
ATOM 1354 O O . PHE A 1 181 ? 2.802 1.152 -4.672 1.00 84.38 181 PHE A O 1
ATOM 1361 N N . THR A 1 182 ? 5.040 0.962 -4.583 1.00 90.06 182 THR A N 1
ATOM 1362 C CA . THR A 1 182 ? 5.108 -0.437 -4.194 1.00 90.06 182 THR A CA 1
ATOM 1363 C C . THR A 1 182 ? 5.703 -0.509 -2.801 1.00 90.06 182 THR A C 1
ATOM 1365 O O . THR A 1 182 ? 6.813 -0.040 -2.565 1.00 90.06 182 THR A O 1
ATOM 1368 N N . LEU A 1 183 ? 4.954 -1.074 -1.868 1.00 91.69 183 LEU A N 1
ATOM 1369 C CA . LEU A 1 183 ? 5.396 -1.300 -0.502 1.00 91.69 183 LEU A CA 1
ATOM 1370 C C . LEU A 1 183 ? 6.163 -2.621 -0.435 1.00 91.69 183 LEU A C 1
ATOM 1372 O O . LEU A 1 183 ? 5.632 -3.652 -0.850 1.00 91.69 183 LEU A O 1
ATOM 1376 N N . VAL A 1 184 ? 7.376 -2.590 0.117 1.00 94.12 184 VAL A N 1
ATOM 1377 C CA . VAL A 1 184 ? 8.206 -3.778 0.394 1.00 94.12 184 VAL A CA 1
ATOM 1378 C C . VAL A 1 184 ? 8.484 -3.901 1.896 1.00 94.12 184 VAL A C 1
ATOM 1380 O O . VAL A 1 184 ? 8.575 -2.868 2.557 1.00 94.12 184 VAL A O 1
ATOM 1383 N N . PRO A 1 185 ? 8.644 -5.105 2.470 1.00 94.81 185 PRO A N 1
ATOM 1384 C CA . PRO A 1 185 ? 9.016 -5.249 3.879 1.00 94.81 185 PRO A CA 1
ATOM 1385 C C . PRO A 1 185 ? 10.336 -4.539 4.186 1.00 94.81 185 PRO A C 1
ATOM 1387 O O . PRO A 1 185 ? 11.275 -4.611 3.386 1.00 94.81 185 PRO A O 1
ATOM 1390 N N . VAL A 1 186 ? 10.436 -3.870 5.341 1.00 93.94 186 VAL A N 1
ATOM 1391 C CA . VAL A 1 186 ? 11.643 -3.110 5.716 1.00 93.94 186 VAL A CA 1
ATOM 1392 C C . VAL A 1 186 ? 12.907 -3.980 5.694 1.00 93.94 186 VAL A C 1
ATOM 1394 O O . VAL A 1 186 ? 13.950 -3.538 5.213 1.00 93.94 186 VAL A O 1
ATOM 1397 N N . GLY A 1 187 ? 12.815 -5.248 6.103 1.00 93.94 187 GLY A N 1
ATOM 1398 C CA . GLY A 1 187 ? 13.913 -6.212 6.065 1.00 93.94 187 GLY A CA 1
ATOM 1399 C C . GLY A 1 187 ? 14.358 -6.633 4.659 1.00 93.94 187 GLY A C 1
ATOM 1400 O O 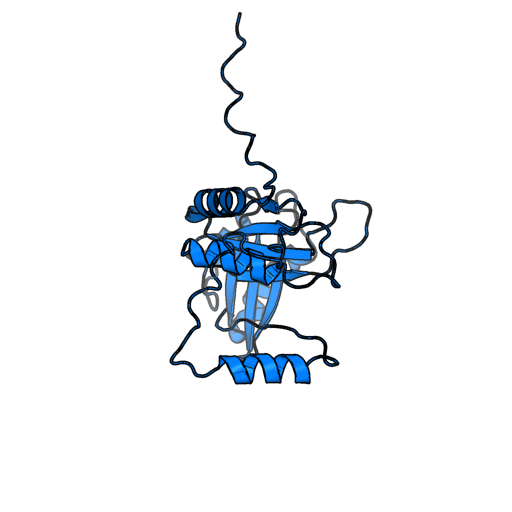. GLY A 1 187 ? 15.428 -7.224 4.520 1.00 93.94 187 GLY A O 1
ATOM 1401 N N . GLN A 1 188 ? 13.583 -6.321 3.614 1.00 95.56 188 GLN A N 1
ATOM 1402 C CA . GLN A 1 188 ? 13.843 -6.724 2.224 1.00 95.56 188 GLN A CA 1
ATOM 1403 C C . GLN A 1 188 ? 14.208 -5.552 1.300 1.00 95.56 188 GLN A C 1
ATOM 1405 O O . GLN A 1 188 ? 14.515 -5.773 0.129 1.00 95.56 188 GLN A O 1
ATOM 1410 N N . VAL A 1 189 ? 14.257 -4.311 1.800 1.00 94.25 189 VAL A N 1
ATOM 1411 C CA . VAL A 1 189 ? 14.541 -3.111 0.983 1.00 94.25 189 VAL A CA 1
ATOM 1412 C C . VAL A 1 189 ? 15.859 -3.216 0.221 1.00 94.25 189 VAL A C 1
ATOM 1414 O O . VAL A 1 189 ? 15.909 -2.953 -0.976 1.00 94.25 189 VAL A O 1
ATOM 1417 N N . GLN A 1 190 ? 16.935 -3.656 0.877 1.00 93.88 190 GLN A N 1
ATOM 1418 C CA . GLN A 1 190 ? 18.240 -3.789 0.217 1.00 93.88 190 GLN A CA 1
ATOM 1419 C C . GLN A 1 190 ? 18.246 -4.864 -0.875 1.00 93.88 190 GLN A C 1
ATOM 1421 O O . GLN A 1 190 ? 19.019 -4.785 -1.831 1.00 93.88 190 GLN A O 1
ATOM 1426 N N . GLU A 1 191 ? 17.435 -5.909 -0.727 1.00 95.06 191 GLU A N 1
ATOM 1427 C CA . GLU A 1 191 ? 17.267 -6.930 -1.756 1.00 95.06 191 GLU A CA 1
ATOM 1428 C C . GLU A 1 191 ? 16.440 -6.397 -2.925 1.00 95.06 191 GLU A C 1
ATOM 1430 O O . GLU A 1 191 ? 16.874 -6.529 -4.068 1.00 95.06 191 GLU A O 1
ATOM 1435 N N . ALA A 1 192 ? 15.343 -5.690 -2.638 1.00 94.31 192 ALA A N 1
ATOM 1436 C CA . ALA A 1 192 ? 14.522 -5.006 -3.632 1.00 94.31 192 ALA A CA 1
ATOM 1437 C C . ALA A 1 192 ? 15.349 -4.013 -4.466 1.00 94.31 192 ALA A C 1
ATOM 1439 O O . ALA A 1 192 ? 15.351 -4.084 -5.693 1.00 94.31 192 ALA A O 1
ATOM 1440 N N . THR A 1 193 ? 16.126 -3.141 -3.817 1.00 93.75 193 THR A N 1
ATOM 1441 C CA . THR A 1 193 ? 17.006 -2.173 -4.489 1.00 93.75 193 THR A CA 1
ATOM 1442 C C . THR A 1 193 ? 18.023 -2.864 -5.397 1.00 93.75 193 THR A C 1
ATOM 1444 O O . THR A 1 193 ? 18.200 -2.465 -6.547 1.00 93.75 193 THR A O 1
ATOM 1447 N N . ARG A 1 194 ? 18.666 -3.944 -4.927 1.00 93.38 194 ARG A N 1
ATOM 1448 C CA . ARG A 1 194 ? 19.607 -4.721 -5.753 1.00 93.38 194 ARG A CA 1
ATOM 1449 C C . ARG A 1 194 ? 18.916 -5.384 -6.943 1.00 93.38 194 ARG A C 1
ATOM 1451 O O . ARG A 1 194 ? 19.494 -5.394 -8.027 1.00 93.38 194 ARG A O 1
ATOM 1458 N N . ALA A 1 195 ? 17.709 -5.912 -6.755 1.00 92.44 195 ALA A N 1
ATOM 1459 C CA . ALA A 1 195 ? 16.921 -6.515 -7.824 1.00 92.44 195 ALA A CA 1
ATOM 1460 C C . ALA A 1 195 ? 16.571 -5.485 -8.908 1.00 92.44 195 ALA A C 1
ATOM 1462 O O . ALA A 1 195 ? 16.765 -5.750 -10.093 1.00 92.44 195 ALA A O 1
ATOM 1463 N N . PHE A 1 196 ? 16.151 -4.282 -8.508 1.00 91.88 196 PHE A N 1
ATOM 1464 C CA . PHE A 1 196 ? 15.867 -3.182 -9.428 1.00 91.88 196 PHE A CA 1
ATOM 1465 C C . PHE A 1 196 ? 17.097 -2.736 -10.221 1.00 91.88 196 PHE A C 1
ATOM 1467 O O . PHE A 1 196 ? 17.028 -2.651 -11.447 1.00 91.88 196 PHE A O 1
ATOM 1474 N N . ILE A 1 197 ? 18.237 -2.534 -9.556 1.00 90.62 197 ILE A N 1
ATOM 1475 C CA . ILE A 1 197 ? 19.495 -2.170 -10.228 1.00 90.62 197 ILE A CA 1
ATOM 1476 C C . ILE A 1 197 ? 19.920 -3.268 -11.214 1.00 90.62 197 ILE A C 1
ATOM 1478 O O . ILE A 1 197 ? 20.287 -2.974 -12.351 1.00 90.62 197 ILE A O 1
ATOM 1482 N N . ALA A 1 198 ? 19.836 -4.543 -10.816 1.00 88.88 198 ALA A N 1
ATOM 1483 C CA . ALA A 1 198 ? 20.178 -5.673 -11.682 1.00 88.88 198 ALA A CA 1
ATOM 1484 C C . ALA A 1 198 ? 19.248 -5.791 -12.903 1.00 88.88 198 ALA A C 1
ATOM 1486 O O . ALA A 1 198 ? 19.682 -6.238 -13.964 1.00 88.88 198 ALA A O 1
ATOM 1487 N N . ALA A 1 199 ? 17.992 -5.366 -12.761 1.00 86.75 199 ALA A N 1
ATOM 1488 C CA . ALA A 1 199 ? 17.015 -5.284 -13.841 1.00 86.75 199 ALA A CA 1
ATOM 1489 C C . ALA A 1 199 ? 17.155 -4.015 -14.709 1.00 86.75 199 ALA A C 1
ATOM 1491 O O . ALA A 1 199 ? 16.396 -3.847 -15.661 1.00 86.75 199 ALA A O 1
ATOM 1492 N N . GLY A 1 200 ? 18.123 -3.138 -14.412 1.00 87.25 200 GLY A N 1
ATOM 1493 C CA . GLY A 1 200 ? 18.421 -1.941 -15.201 1.00 87.25 200 GLY A CA 1
ATOM 1494 C C . GLY A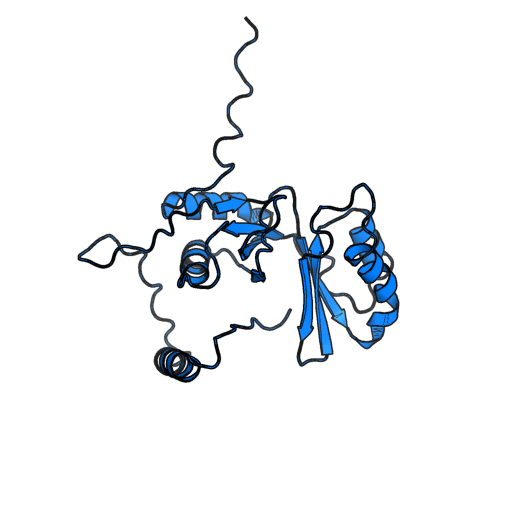 1 200 ? 17.623 -0.694 -14.815 1.00 87.25 200 GLY A C 1
ATOM 1495 O O . GLY A 1 200 ? 17.652 0.285 -15.557 1.00 87.25 200 GLY A O 1
ATOM 1496 N N . PHE A 1 201 ? 16.926 -0.699 -13.676 1.00 86.56 201 PHE A N 1
ATOM 1497 C CA . PHE A 1 201 ? 16.275 0.506 -13.164 1.00 86.56 201 PHE A CA 1
ATOM 1498 C C . PHE A 1 201 ? 17.298 1.463 -12.549 1.00 86.56 201 PHE A C 1
ATOM 1500 O O . PHE A 1 201 ? 18.242 1.043 -11.875 1.00 86.56 201 PHE A O 1
ATOM 1507 N N . ASN A 1 202 ? 17.065 2.763 -12.724 1.00 87.19 202 ASN A N 1
ATOM 1508 C CA . ASN A 1 202 ? 17.776 3.790 -11.976 1.00 87.19 202 ASN A CA 1
ATOM 1509 C C . ASN A 1 202 ? 17.133 3.936 -10.588 1.00 87.19 202 ASN A C 1
ATOM 1511 O O . ASN A 1 202 ? 15.947 4.246 -10.511 1.00 87.19 202 ASN A O 1
ATOM 1515 N N . VAL A 1 203 ? 17.886 3.702 -9.511 1.00 86.81 203 VAL A N 1
ATOM 1516 C CA . VAL A 1 203 ? 17.380 3.805 -8.133 1.00 86.81 203 VAL A CA 1
ATOM 1517 C C . VAL A 1 203 ? 18.088 4.941 -7.401 1.00 86.81 203 VAL A C 1
ATOM 1519 O O . VAL A 1 203 ? 19.277 4.856 -7.088 1.00 86.81 203 VAL A O 1
ATOM 1522 N N . ASP A 1 204 ? 17.338 5.991 -7.087 1.00 81.75 204 ASP A N 1
ATOM 1523 C CA . ASP A 1 204 ? 17.818 7.141 -6.333 1.00 81.75 204 ASP A CA 1
ATOM 1524 C C . ASP A 1 204 ? 18.071 6.750 -4.869 1.00 81.75 204 ASP A C 1
ATOM 1526 O O . ASP A 1 204 ? 17.221 6.152 -4.206 1.00 81.75 204 ASP A O 1
ATOM 1530 N N . GLY A 1 205 ? 19.251 7.112 -4.352 1.00 61.50 205 GLY A N 1
ATOM 1531 C CA . GLY A 1 205 ? 19.680 6.817 -2.976 1.00 61.50 205 GLY A CA 1
ATOM 1532 C C . GLY A 1 205 ? 20.672 5.653 -2.832 1.00 61.50 205 GLY A C 1
ATOM 1533 O O . GLY A 1 205 ? 21.246 5.487 -1.759 1.00 61.50 205 GLY A O 1
ATOM 1534 N N . ALA A 1 206 ? 20.961 4.898 -3.899 1.00 52.34 206 ALA A N 1
ATOM 1535 C CA . ALA A 1 206 ? 21.889 3.760 -3.849 1.00 52.34 206 ALA A CA 1
ATOM 1536 C C . ALA A 1 206 ? 23.387 4.143 -3.723 1.00 52.34 206 ALA A C 1
ATOM 1538 O O . ALA A 1 206 ? 24.200 3.314 -3.319 1.00 52.34 206 ALA A O 1
ATOM 1539 N N . GLU A 1 207 ? 23.774 5.392 -4.018 1.00 39.72 207 GLU A N 1
ATOM 1540 C CA . GLU A 1 207 ? 25.183 5.845 -3.991 1.00 39.72 207 GLU A CA 1
ATOM 1541 C C . GLU A 1 207 ? 25.623 6.521 -2.666 1.00 39.72 207 GLU A C 1
ATOM 1543 O O . GLU A 1 207 ? 26.727 7.057 -2.563 1.00 39.72 207 GLU A O 1
ATOM 1548 N N . GLY A 1 208 ? 24.797 6.488 -1.614 1.00 39.66 208 GLY A N 1
ATOM 1549 C CA . GLY A 1 208 ? 24.956 7.341 -0.424 1.00 39.66 208 GLY A CA 1
ATOM 1550 C C . GLY A 1 208 ? 25.696 6.788 0.805 1.00 39.66 208 GLY A C 1
ATOM 1551 O O . GLY A 1 208 ? 25.747 7.498 1.806 1.00 39.66 208 GLY A O 1
ATOM 1552 N N . SER A 1 209 ? 26.265 5.573 0.797 1.00 37.16 209 SER A N 1
ATOM 1553 C CA . SER A 1 209 ? 26.833 4.963 2.028 1.00 37.16 209 SER A CA 1
ATOM 1554 C C . SER A 1 209 ? 28.343 4.683 2.036 1.00 37.16 209 SER A C 1
ATOM 1556 O O . SER A 1 209 ? 28.821 4.080 2.989 1.00 37.16 209 SER A O 1
ATOM 1558 N N . ASN A 1 210 ? 29.125 5.153 1.054 1.00 32.34 210 ASN A N 1
ATOM 1559 C CA . ASN A 1 210 ? 30.580 4.890 1.013 1.00 32.34 210 ASN A CA 1
ATOM 1560 C C . ASN A 1 210 ? 31.507 6.117 1.101 1.00 32.34 210 ASN A C 1
ATOM 1562 O O . ASN A 1 210 ? 32.719 5.960 0.982 1.00 32.34 210 ASN A O 1
ATOM 1566 N N . ASN A 1 211 ? 31.002 7.324 1.378 1.00 34.31 211 ASN A N 1
ATOM 1567 C CA . ASN A 1 211 ? 31.847 8.524 1.491 1.00 34.31 211 ASN A CA 1
ATOM 1568 C C . ASN A 1 211 ? 31.813 9.149 2.892 1.00 34.31 211 ASN A C 1
ATOM 1570 O O . ASN A 1 211 ? 31.466 10.316 3.059 1.00 34.31 211 ASN A O 1
ATOM 1574 N N . HIS A 1 212 ? 32.218 8.387 3.910 1.00 37.00 212 HIS A N 1
ATOM 1575 C CA . HIS A 1 212 ? 32.583 8.947 5.217 1.00 37.00 212 HIS A CA 1
ATOM 1576 C C . HIS A 1 212 ? 33.832 8.292 5.809 1.00 37.00 212 HIS A C 1
ATOM 1578 O O . HIS A 1 212 ? 33.887 7.971 6.982 1.00 37.00 212 HIS A O 1
ATOM 1584 N N . GLU A 1 213 ? 34.875 8.135 4.994 1.00 38.72 213 GLU A N 1
ATOM 1585 C CA . GLU A 1 213 ? 36.238 7.905 5.477 1.00 38.72 213 GLU A CA 1
ATOM 1586 C C . GLU A 1 213 ? 37.234 8.354 4.400 1.00 38.72 213 GLU A C 1
ATOM 1588 O O . GLU A 1 213 ? 37.665 7.563 3.568 1.00 38.72 213 GLU A O 1
ATOM 1593 N N . ARG A 1 214 ? 37.549 9.657 4.367 1.00 38.31 214 ARG A N 1
ATOM 1594 C CA . ARG A 1 214 ? 38.843 10.232 3.936 1.00 38.31 214 ARG A CA 1
ATOM 1595 C C . ARG A 1 214 ? 38.731 11.745 3.793 1.00 38.31 214 ARG A C 1
ATOM 1597 O O . ARG A 1 214 ? 38.455 12.242 2.712 1.00 38.31 214 ARG A O 1
ATOM 1604 N N . SER A 1 215 ? 39.026 12.445 4.884 1.00 37.72 215 SER A N 1
ATOM 1605 C CA . SER A 1 215 ? 39.916 13.616 4.874 1.00 37.72 215 SER A CA 1
ATOM 1606 C C . SER A 1 215 ? 39.991 14.217 6.278 1.00 37.72 215 SER A C 1
ATOM 1608 O O . SER A 1 215 ? 39.381 15.239 6.565 1.00 37.72 215 SER A O 1
ATOM 1610 N N . ASN A 1 216 ? 40.751 13.551 7.150 1.00 40.38 216 ASN A N 1
ATOM 1611 C CA . ASN A 1 216 ? 41.608 14.243 8.107 1.00 40.38 216 ASN A CA 1
ATOM 1612 C C . ASN A 1 216 ? 43.035 14.060 7.588 1.00 40.38 216 ASN A C 1
ATOM 1614 O O . ASN A 1 216 ? 43.525 12.930 7.519 1.00 40.38 216 ASN A O 1
ATOM 1618 N N . GLY A 1 217 ? 43.648 15.164 7.176 1.00 38.59 217 GLY A N 1
ATOM 1619 C CA . GLY A 1 217 ? 45.011 15.263 6.669 1.00 38.59 217 GLY A CA 1
ATOM 1620 C C . GLY A 1 217 ? 45.320 16.711 6.350 1.00 38.59 217 GLY A C 1
ATOM 1621 O O . GLY A 1 217 ? 44.630 17.242 5.455 1.00 38.59 217 GLY A O 1
#

Foldseek 3Di:
DPDDDDDDPPVCVVVVVVVCVVQPPVPDPDDQPPLDPDDDDDPNPQVQFAKEWQLVFWKFKKKAAQVCCVVCVVVVCCQVPPDDVQQPPCQWDDWDQDPVRMIITIGTDDPVVLVSCVVPVPRMDRSPPFTWIKIATADCDDPHPCPVVSLCSLCVVLVWDWDKDADDFDPDPPDTDGRIIIITGSVCVVVSVVSCVVSPHNYPPPVPDDPDDDDPD

Radius of gyration: 19.78 Å; chains: 1; bounding box: 63×48×55 Å

Organism: NCBI:txid156174

Sequence (217 aa):
YDSEFVLVPRARLSEAMDCFSDRLPLDRLPSPPRVASAVDGEEACTHGYPLHVLEAHPTTILRLERQFEAWHLSALLRLLFFPEPGDPEQAVVSLAWSPDNELSILAGVTSWWTEHCSALPAGLSGIDQEAMIPICIRDAGLNETGVVAAMAQVLSASGISILGCSTLSGSSQAGSLATDFTLVPVGQVQEATRAFIAAGFNVDGAEGSNNHERSNG

Secondary structure (DSSP, 8-state):
---------GGGHHHHHHHHHHH--TT----------S-SS-------SPEEE-TT--EEEEEEEGGGHHHHHHHHHHHHH---BTB-TTSEEEEEE-TTSEEEEEEE--HHHHHHHHH--TTEE-TTSPPEEEEEESS-TTT--SHHHHHHHHHHHTT---EEEE-PPP--SS----SEEEEEEGGGHHHHHHHHHHTT--EETTT-SS-SS----

pLDDT: mean 76.3, std 19.46, range [30.39, 95.56]